Protein AF-A0A975JA68-F1 (afdb_monomer_lite)

Radius of gyration: 22.7 Å; chains: 1; bounding box: 55×35×65 Å

Sequence (203 aa):
MTIQQPFNFTIDTYEKVLSGEIKTFSPYFFEQRYRKKRVVQLIKHLVEERLGLTPEDALDQLDLKLLKKYKLDCLLKYVEKPVELDKNDVSHLIYFAYKGEIPEPTPKDLTVRMYRKVLDERVKNFPKNYFIQGKKGEERVKHCVEYLCFDVLGFSKEDIPKKLTPEILKEYKLKIVLNVLYLSMFDLITSVFPGEYDSKNFK

pLDDT: mean 94.18, std 8.81, range [36.78, 98.69]

Structure (mmCIF, N/CA/C/O backbone):
data_AF-A0A975JA68-F1
#
_entry.id   AF-A0A975JA68-F1
#
loop_
_atom_site.group_PDB
_atom_site.id
_atom_site.type_symbol
_atom_site.label_atom_id
_atom_site.label_alt_id
_atom_site.label_comp_id
_atom_site.label_asym_id
_atom_site.label_entity_id
_atom_site.label_seq_id
_atom_site.pdbx_PDB_ins_code
_atom_site.Cartn_x
_atom_site.Cartn_y
_atom_site.Cartn_z
_atom_site.occupancy
_atom_site.B_iso_or_equiv
_atom_site.auth_seq_id
_atom_site.auth_comp_id
_atom_site.auth_asym_id
_atom_site.auth_atom_id
_atom_site.pdbx_PDB_model_num
ATOM 1 N N . MET A 1 1 ? -20.406 -22.450 37.338 1.00 36.78 1 MET A N 1
ATOM 2 C CA . MET A 1 1 ? -19.403 -21.408 37.640 1.00 36.78 1 MET A CA 1
ATOM 3 C C . MET A 1 1 ? -19.315 -20.493 36.437 1.00 36.78 1 MET A C 1
ATOM 5 O O . MET A 1 1 ? -18.762 -20.890 35.421 1.00 36.78 1 MET A O 1
ATOM 9 N N . THR A 1 2 ? -19.944 -19.325 36.503 1.00 39.53 2 THR A N 1
ATOM 10 C CA . THR A 1 2 ? -19.874 -18.334 35.426 1.00 39.53 2 THR A CA 1
ATOM 11 C C . THR A 1 2 ? -18.520 -17.650 35.539 1.00 39.53 2 THR A C 1
ATOM 13 O O . THR A 1 2 ? -18.277 -16.928 36.503 1.00 39.53 2 THR A O 1
ATOM 16 N N . ILE A 1 3 ? -17.605 -17.939 34.614 1.00 45.34 3 ILE A N 1
ATOM 17 C CA . ILE A 1 3 ? -16.323 -17.237 34.532 1.00 45.34 3 ILE A CA 1
ATOM 18 C C . ILE A 1 3 ? -16.661 -15.801 34.134 1.00 45.34 3 ILE A C 1
ATOM 20 O O . ILE A 1 3 ? -17.021 -15.532 32.990 1.00 45.34 3 ILE A O 1
ATOM 24 N N . GLN A 1 4 ? -16.630 -14.889 35.101 1.00 47.19 4 GLN A N 1
ATOM 25 C CA . GLN A 1 4 ? -16.810 -13.470 34.841 1.00 47.19 4 GLN A CA 1
ATOM 26 C C . GLN A 1 4 ? -15.596 -13.016 34.030 1.00 47.19 4 GLN A C 1
ATOM 28 O O . GLN A 1 4 ? -14.475 -13.011 34.540 1.00 47.19 4 GLN A O 1
ATOM 33 N N . GLN A 1 5 ? -15.799 -12.727 32.741 1.00 56.56 5 GLN A N 1
ATOM 34 C CA . GLN A 1 5 ? -14.713 -12.236 31.903 1.00 56.56 5 GLN A CA 1
ATOM 35 C C . GLN A 1 5 ? -14.122 -10.956 32.522 1.00 56.56 5 GLN A C 1
ATOM 37 O O . GLN A 1 5 ? -14.879 -10.109 33.009 1.00 56.56 5 GLN A O 1
ATOM 42 N N . PRO A 1 6 ? -12.786 -10.804 32.536 1.00 68.38 6 PRO A N 1
ATOM 43 C CA . PRO A 1 6 ? -12.145 -9.632 33.113 1.00 68.38 6 PRO A CA 1
ATOM 44 C C . PRO A 1 6 ? -12.631 -8.365 32.402 1.00 68.38 6 PRO A C 1
ATOM 46 O O . PRO A 1 6 ? -12.643 -8.296 31.174 1.00 68.38 6 PRO A O 1
ATOM 49 N N . PHE A 1 7 ? -13.031 -7.357 33.182 1.00 79.69 7 PHE A N 1
ATOM 50 C CA . PHE A 1 7 ? -13.555 -6.102 32.647 1.00 79.69 7 PHE A CA 1
ATOM 51 C C . PHE A 1 7 ? -12.547 -5.452 31.692 1.00 79.69 7 PHE A C 1
ATOM 53 O O . PHE A 1 7 ? -11.460 -5.024 32.092 1.00 79.69 7 PHE A O 1
ATOM 60 N N . ASN A 1 8 ? -12.922 -5.349 30.419 1.00 90.50 8 ASN A N 1
ATOM 61 C CA . ASN A 1 8 ? -12.119 -4.687 29.405 1.00 90.50 8 ASN A CA 1
ATOM 62 C C . ASN A 1 8 ? -12.682 -3.290 29.138 1.00 90.50 8 ASN A C 1
ATOM 64 O O . ASN A 1 8 ? -13.562 -3.116 28.300 1.00 90.50 8 ASN A O 1
ATOM 68 N N . PHE A 1 9 ? -12.130 -2.287 29.827 1.00 93.81 9 PHE A N 1
ATOM 69 C CA . PHE A 1 9 ? -12.543 -0.883 29.704 1.00 93.81 9 PHE A CA 1
ATOM 70 C C . PHE A 1 9 ? -12.628 -0.389 28.250 1.00 93.81 9 PHE A C 1
ATOM 72 O O . PHE A 1 9 ? -13.516 0.392 27.909 1.00 93.81 9 PHE A O 1
ATOM 79 N N . THR A 1 10 ? -11.703 -0.825 27.387 1.00 96.31 10 THR A N 1
ATOM 80 C CA . THR A 1 10 ? -11.685 -0.431 25.973 1.00 96.31 10 THR A CA 1
ATOM 81 C C . THR A 1 10 ? -12.936 -0.921 25.251 1.00 96.31 10 THR A C 1
ATOM 83 O O . THR A 1 10 ? -13.563 -0.146 24.530 1.00 96.31 10 THR A O 1
ATOM 86 N N . ILE A 1 11 ? -13.288 -2.190 25.465 1.00 97.00 11 ILE A N 1
ATOM 87 C CA . ILE A 1 11 ? -14.437 -2.827 24.821 1.00 97.00 11 ILE A CA 1
ATOM 88 C C . ILE A 1 11 ? -15.737 -2.313 25.430 1.00 97.00 11 ILE A C 1
ATOM 90 O O . ILE A 1 11 ? -16.601 -1.890 24.680 1.00 97.00 11 ILE A O 1
ATOM 94 N N . ASP A 1 12 ? -15.839 -2.201 26.756 1.00 96.56 12 ASP A N 1
ATOM 95 C CA . ASP A 1 12 ? -17.010 -1.597 27.414 1.00 96.56 12 ASP A CA 1
ATOM 96 C C . ASP A 1 12 ? -17.311 -0.189 26.872 1.00 96.56 12 ASP A C 1
ATOM 98 O O . ASP A 1 12 ? -18.435 0.119 26.480 1.00 96.56 12 ASP A O 1
ATOM 102 N N . THR A 1 13 ? -16.281 0.656 26.754 1.00 97.00 13 THR A N 1
ATOM 103 C CA . THR A 1 13 ? -16.451 2.004 26.192 1.00 97.00 13 THR A CA 1
ATOM 104 C C . THR A 1 13 ? -16.902 1.949 24.734 1.00 97.00 13 THR A C 1
ATOM 106 O O . THR A 1 13 ? -17.766 2.723 24.326 1.00 97.00 13 THR A O 1
ATOM 109 N N . TYR A 1 14 ? -16.328 1.049 23.936 1.00 97.50 14 TYR A N 1
ATOM 110 C CA . TYR A 1 14 ? -16.741 0.862 22.549 1.00 97.50 14 TYR A CA 1
ATOM 111 C C . TYR A 1 14 ? -18.201 0.435 22.432 1.00 97.50 14 TYR A C 1
ATOM 113 O O . TYR A 1 14 ? -18.930 0.992 21.615 1.00 97.50 14 TYR A O 1
ATOM 121 N N . GLU A 1 15 ? -18.644 -0.481 23.284 1.00 97.31 15 GLU A N 1
ATOM 122 C CA . GLU A 1 15 ? -20.014 -0.975 23.273 1.00 97.31 15 GLU A CA 1
ATOM 123 C C . GLU A 1 15 ? -21.036 0.114 23.604 1.00 97.31 15 GLU A C 1
ATOM 125 O O . GLU A 1 15 ? -22.090 0.219 22.966 1.00 97.31 15 GLU A O 1
ATOM 130 N N . LYS A 1 16 ? -20.675 1.028 24.507 1.00 97.38 16 LYS A N 1
ATOM 131 C CA . LYS A 1 16 ? -21.453 2.243 24.779 1.00 97.38 16 LYS A CA 1
ATOM 132 C C . LYS A 1 16 ? -21.489 3.193 23.580 1.00 97.38 16 LYS A C 1
ATOM 134 O O . LYS A 1 16 ? -22.533 3.779 23.293 1.00 97.38 16 LYS A O 1
ATOM 139 N N . VAL A 1 17 ? -20.380 3.345 22.842 1.00 97.19 17 VAL A N 1
ATOM 140 C CA . VAL A 1 17 ? -20.365 4.136 21.594 1.00 97.19 17 VAL A CA 1
ATOM 141 C C . VAL A 1 17 ? -21.265 3.492 20.544 1.00 97.19 17 VAL A C 1
ATOM 143 O O . VAL A 1 17 ? -22.047 4.180 19.881 1.00 97.19 17 VAL A O 1
ATOM 146 N N . LEU A 1 18 ? -21.162 2.175 20.370 1.00 96.50 18 LEU A N 1
ATOM 147 C CA . LEU A 1 18 ? -21.883 1.437 19.342 1.00 96.50 18 LEU A CA 1
ATOM 148 C C . LEU A 1 18 ? -23.396 1.482 19.586 1.00 96.50 18 LEU A C 1
ATOM 150 O O . LEU A 1 18 ? -24.128 1.912 18.691 1.00 96.50 18 LEU A O 1
ATOM 154 N N . SER A 1 19 ? -23.833 1.157 20.807 1.00 96.38 19 SER A N 1
ATOM 155 C CA . SER A 1 19 ? -25.238 1.225 21.247 1.00 96.38 19 SER A CA 1
ATOM 156 C C . SER A 1 19 ? -25.820 2.642 21.238 1.00 96.38 19 SER A C 1
ATOM 158 O O . SER A 1 19 ? -27.028 2.810 21.096 1.00 96.38 19 SER A O 1
ATOM 160 N N . GLY A 1 20 ? -24.967 3.667 21.333 1.00 95.38 20 GLY A N 1
ATOM 161 C CA . GLY A 1 20 ? -25.382 5.068 21.369 1.00 95.38 20 GLY A CA 1
ATOM 162 C C . GLY A 1 20 ? -25.618 5.617 22.775 1.00 95.38 20 GLY A C 1
ATOM 163 O O . GLY A 1 20 ? -26.021 6.772 22.885 1.00 95.38 20 GLY A O 1
ATOM 164 N N . GLU A 1 21 ? -25.317 4.846 23.828 1.00 96.44 21 GLU A N 1
ATOM 165 C CA . GLU A 1 21 ? -25.273 5.341 25.213 1.00 96.44 21 GLU A CA 1
ATOM 166 C C . GLU A 1 21 ? -24.315 6.535 25.338 1.00 96.44 21 GLU A C 1
ATOM 168 O O . GLU A 1 21 ? -24.631 7.536 25.981 1.00 96.44 21 GLU A O 1
ATOM 173 N N . ILE A 1 22 ? -23.171 6.469 24.647 1.00 95.56 22 ILE A N 1
ATOM 174 C CA . ILE A 1 22 ? -22.286 7.618 24.452 1.00 95.56 22 ILE A CA 1
ATOM 175 C C . ILE A 1 22 ? -22.152 7.944 22.966 1.00 95.56 22 ILE A C 1
ATOM 177 O O . ILE A 1 22 ? -22.038 7.071 22.108 1.00 95.56 22 ILE A O 1
ATOM 181 N N . LYS A 1 23 ? -22.149 9.239 22.640 1.00 92.12 23 LYS A N 1
ATOM 182 C CA . LYS A 1 23 ? -22.154 9.703 21.244 1.00 92.12 23 LYS A CA 1
ATOM 183 C C . LYS A 1 23 ? -20.868 9.338 20.496 1.00 92.12 23 LYS A C 1
ATOM 185 O O . LYS A 1 23 ? -20.919 8.935 19.337 1.00 92.12 23 LYS A O 1
ATOM 190 N N . THR A 1 24 ? -19.720 9.524 21.143 1.00 93.56 24 THR A N 1
ATOM 191 C CA . THR A 1 24 ? -18.381 9.302 20.581 1.00 93.56 24 THR A CA 1
ATOM 192 C C . THR A 1 24 ? -17.395 8.955 21.691 1.00 93.56 24 THR A C 1
ATOM 194 O O . THR A 1 24 ? -17.637 9.258 22.858 1.00 93.56 24 THR A O 1
ATOM 197 N N . PHE A 1 25 ? -16.237 8.401 21.327 1.00 94.81 25 PHE A N 1
ATOM 198 C CA . PHE A 1 25 ? -15.115 8.259 22.254 1.00 94.81 25 PHE A CA 1
ATOM 199 C C . PHE A 1 25 ? -14.697 9.612 22.850 1.00 94.81 25 PHE A C 1
ATOM 201 O O . PHE A 1 25 ? -14.689 10.633 22.158 1.00 94.81 25 PHE A O 1
ATOM 208 N N . SER A 1 26 ? -14.296 9.601 24.123 1.00 92.31 26 SER A N 1
ATOM 209 C CA . SER A 1 26 ? -13.651 10.755 24.758 1.00 92.31 26 SER A CA 1
ATOM 210 C C . SER A 1 26 ? -12.346 11.116 24.026 1.00 92.31 26 SER A C 1
ATOM 212 O O . SER A 1 26 ? -11.624 10.206 23.610 1.00 92.31 26 SER A O 1
ATOM 214 N N . PRO A 1 27 ? -11.969 12.403 23.916 1.00 82.69 27 PRO A N 1
ATOM 215 C CA . PRO A 1 27 ? -10.674 12.803 23.355 1.00 82.69 27 PRO A CA 1
ATOM 216 C C . PRO A 1 27 ? -9.473 12.115 24.032 1.00 82.69 27 PRO A C 1
ATOM 218 O O . PRO A 1 27 ? -8.509 11.739 23.365 1.00 82.69 27 PRO A O 1
ATOM 221 N N . TYR A 1 28 ? -9.563 11.869 25.343 1.00 92.00 28 TYR A N 1
ATOM 222 C CA . TYR A 1 28 ? -8.528 11.196 26.141 1.00 92.00 28 TYR A CA 1
ATOM 223 C C . TYR A 1 28 ? -8.518 9.670 25.959 1.00 92.00 28 TYR A C 1
ATOM 225 O O . TYR A 1 28 ? -7.572 8.974 26.339 1.00 92.00 28 TYR A O 1
ATOM 233 N N . PHE A 1 29 ? -9.552 9.113 25.322 1.00 94.75 29 PHE A N 1
ATOM 234 C CA . PHE A 1 29 ? -9.621 7.682 25.054 1.00 94.75 29 PHE A CA 1
ATOM 235 C C . PHE A 1 29 ? -8.501 7.216 24.109 1.00 94.75 29 PHE A C 1
ATOM 237 O O . PHE A 1 29 ? -8.069 6.072 24.187 1.00 94.75 29 PHE A O 1
ATOM 244 N N . PHE A 1 30 ? -7.937 8.090 23.276 1.00 94.69 30 PHE A N 1
ATOM 245 C CA . PHE A 1 30 ? -6.810 7.745 22.399 1.00 94.69 30 PHE A CA 1
ATOM 246 C C . PHE A 1 30 ? -5.511 8.482 22.763 1.00 94.69 30 PHE A C 1
ATOM 248 O O . PHE A 1 30 ? -4.682 8.785 21.892 1.00 94.69 30 PHE A O 1
ATOM 255 N N . GLU A 1 31 ? -5.307 8.739 24.061 1.00 94.00 31 GLU A N 1
ATOM 256 C CA . GLU A 1 31 ? -4.019 9.174 24.614 1.00 94.00 31 GLU A CA 1
ATOM 257 C C . GLU A 1 31 ? -2.865 8.294 24.117 1.00 94.00 31 GLU A C 1
ATOM 259 O O . GLU A 1 31 ? -2.982 7.069 24.051 1.00 94.00 31 GLU A O 1
ATOM 264 N N . GLN A 1 32 ? -1.724 8.914 23.802 1.00 92.50 32 GLN A N 1
ATOM 265 C CA . GLN A 1 32 ? -0.594 8.265 23.126 1.00 92.50 32 GLN A CA 1
ATOM 266 C C . GLN A 1 32 ? -0.131 6.970 23.812 1.00 92.50 32 GLN A C 1
ATOM 268 O O . GLN A 1 32 ? 0.092 5.973 23.128 1.00 92.50 32 GLN A O 1
ATOM 273 N N . ARG A 1 33 ? -0.078 6.954 25.152 1.00 94.31 33 ARG A N 1
ATOM 274 C CA . ARG A 1 33 ? 0.317 5.781 25.955 1.00 94.31 33 ARG A CA 1
ATOM 275 C C . ARG A 1 33 ? -0.619 4.571 25.818 1.00 94.31 33 ARG A C 1
ATOM 277 O O . ARG A 1 33 ? -0.177 3.443 25.994 1.00 94.31 33 ARG A O 1
ATOM 284 N N . TYR A 1 34 ? -1.896 4.786 25.490 1.00 94.19 34 TYR A N 1
ATOM 285 C CA . TYR A 1 34 ? -2.897 3.716 25.354 1.00 94.19 34 TYR A CA 1
ATOM 286 C C . TYR A 1 34 ? -3.340 3.478 23.914 1.00 94.19 34 TYR A C 1
ATOM 288 O O . TYR A 1 34 ? -3.912 2.429 23.622 1.00 94.19 34 TYR A O 1
ATOM 296 N N . ARG A 1 35 ? -3.079 4.430 23.014 1.00 94.38 35 ARG A N 1
ATOM 297 C CA . ARG A 1 35 ? -3.587 4.454 21.640 1.00 94.38 35 ARG A CA 1
ATOM 298 C C . ARG A 1 35 ? -3.323 3.152 20.899 1.00 94.38 35 ARG A C 1
ATOM 300 O O . ARG A 1 35 ? -4.273 2.550 20.420 1.00 94.38 35 ARG A O 1
ATOM 307 N N . LYS A 1 36 ? -2.066 2.690 20.863 1.00 95.88 36 LYS A N 1
ATOM 308 C CA . LYS A 1 36 ? -1.701 1.440 20.177 1.00 95.88 36 LYS A CA 1
ATOM 309 C C . LYS A 1 36 ? -2.507 0.259 20.724 1.00 95.88 36 LYS A C 1
ATOM 311 O O . LYS A 1 36 ? -3.189 -0.408 19.960 1.00 95.88 36 LYS A O 1
ATOM 316 N N . LYS A 1 37 ? -2.485 0.051 22.045 1.00 96.69 37 LYS A N 1
ATOM 317 C CA . LYS A 1 37 ? -3.218 -1.041 22.705 1.00 96.69 37 LYS A CA 1
ATOM 318 C C . LYS A 1 37 ? -4.720 -0.984 22.404 1.00 96.69 37 LYS A C 1
ATOM 320 O O . LYS A 1 37 ? -5.305 -2.005 22.067 1.00 96.69 37 LYS A O 1
ATOM 325 N N . ARG A 1 38 ? -5.334 0.198 22.506 1.00 97.06 38 ARG A N 1
ATOM 326 C CA . ARG A 1 38 ? -6.775 0.382 22.283 1.00 97.06 38 ARG A CA 1
ATOM 327 C C . ARG A 1 38 ? -7.165 0.150 20.828 1.00 97.06 38 ARG A C 1
ATOM 329 O O . ARG A 1 38 ? -8.124 -0.565 20.589 1.00 97.06 38 ARG A O 1
ATOM 336 N N . VAL A 1 39 ? -6.408 0.690 19.870 1.00 97.81 39 VAL A N 1
ATOM 337 C CA . VAL A 1 39 ? -6.641 0.445 18.435 1.00 97.81 39 VAL A CA 1
ATOM 338 C C . VAL A 1 39 ? -6.605 -1.057 18.143 1.00 97.81 39 VAL A C 1
ATOM 340 O O . VAL A 1 39 ? -7.545 -1.563 17.543 1.00 97.81 39 VAL A O 1
ATOM 343 N N . VAL A 1 40 ? -5.587 -1.777 18.634 1.00 98.19 40 VAL A N 1
ATOM 344 C CA . VAL A 1 40 ? -5.484 -3.239 18.461 1.00 98.19 40 VAL A CA 1
ATOM 345 C C . VAL A 1 40 ? -6.708 -3.947 19.046 1.00 98.19 40 VAL A C 1
ATOM 347 O O . VAL A 1 40 ? -7.358 -4.711 18.344 1.00 98.19 40 VAL A O 1
ATOM 350 N N . GLN A 1 41 ? -7.067 -3.659 20.302 1.00 98.00 41 GLN A N 1
ATOM 351 C CA . GLN A 1 41 ? -8.214 -4.293 20.962 1.00 98.00 41 GLN A CA 1
ATOM 352 C C . GLN A 1 41 ? -9.534 -4.058 20.216 1.00 98.00 41 GLN A C 1
ATOM 354 O O . GLN A 1 41 ? -10.328 -4.981 20.090 1.00 98.00 41 GLN A O 1
ATOM 359 N N . LEU A 1 42 ? -9.766 -2.841 19.717 1.00 98.44 42 LEU A N 1
ATOM 360 C CA . LEU A 1 42 ? -10.993 -2.503 18.994 1.00 98.44 42 LEU A CA 1
ATOM 361 C C . LEU A 1 42 ? -11.085 -3.201 17.638 1.00 98.44 42 LEU A C 1
ATOM 363 O O . LEU A 1 42 ? -12.160 -3.667 17.277 1.00 98.44 42 LEU A O 1
ATOM 367 N N . ILE A 1 43 ? -9.977 -3.274 16.893 1.00 98.44 43 ILE A N 1
ATOM 368 C CA . ILE A 1 43 ? -9.956 -3.966 15.600 1.00 98.44 43 ILE A CA 1
ATOM 369 C C . ILE A 1 43 ? -10.126 -5.472 15.793 1.00 98.44 43 ILE A C 1
ATOM 371 O O . ILE A 1 43 ? -10.964 -6.051 15.110 1.00 98.44 43 ILE A O 1
ATOM 375 N N . LYS A 1 44 ? -9.415 -6.087 16.750 1.00 98.44 44 LYS A N 1
ATOM 376 C CA . LYS A 1 44 ? -9.579 -7.522 17.031 1.00 98.44 44 LYS A CA 1
ATOM 377 C C . LYS A 1 44 ? -11.008 -7.856 17.457 1.00 98.44 44 LYS A C 1
ATOM 379 O O . LYS A 1 44 ? -11.616 -8.750 16.890 1.00 98.44 44 LYS A O 1
ATOM 384 N N . HIS A 1 45 ? -11.595 -7.060 18.355 1.00 98.19 45 HIS A N 1
ATOM 385 C CA . HIS A 1 45 ? -12.996 -7.230 18.761 1.00 98.19 45 HIS A CA 1
ATOM 386 C C . HIS A 1 45 ? -13.981 -7.051 17.599 1.00 98.19 45 HIS A C 1
ATOM 388 O O . HIS A 1 45 ? -14.949 -7.796 17.489 1.00 98.19 45 HIS A O 1
ATOM 394 N N . LEU A 1 46 ? -13.749 -6.086 16.702 1.00 98.38 46 LEU A N 1
ATOM 395 C CA . LEU A 1 46 ? -14.573 -5.944 15.500 1.00 98.38 46 LEU A CA 1
ATOM 396 C C . LEU A 1 46 ? -14.500 -7.203 14.622 1.00 98.38 46 LEU A C 1
ATOM 398 O O . LEU A 1 46 ? -15.534 -7.700 14.189 1.00 98.38 46 LEU A O 1
ATOM 402 N N . VAL A 1 47 ? -13.292 -7.691 14.347 1.00 98.31 47 VAL A N 1
ATOM 403 C CA . VAL A 1 47 ? -13.052 -8.821 13.442 1.00 98.31 47 VAL A CA 1
ATOM 404 C C . VAL A 1 47 ? -13.586 -10.125 14.037 1.00 98.31 47 VAL A C 1
ATOM 406 O O . VAL A 1 47 ? -14.442 -10.764 13.431 1.00 98.31 47 VAL A O 1
ATOM 409 N N . GLU A 1 48 ? -13.155 -10.472 15.245 1.00 97.88 48 GLU A N 1
ATOM 410 C CA . GLU A 1 48 ? -13.404 -11.780 15.859 1.00 97.88 48 GLU A CA 1
ATOM 411 C C . GLU A 1 48 ? -14.801 -11.858 16.489 1.00 97.88 48 GLU A C 1
ATOM 413 O O . GLU A 1 48 ? -15.553 -12.791 16.226 1.00 97.88 48 GLU A O 1
ATOM 418 N N . GLU A 1 49 ? -15.195 -10.853 17.274 1.00 96.44 49 GLU A N 1
ATOM 419 C CA . GLU A 1 49 ? -16.415 -10.923 18.094 1.00 96.44 49 GLU A CA 1
ATOM 420 C C . GLU A 1 49 ? -17.638 -10.319 17.392 1.00 96.44 49 GLU A C 1
ATOM 422 O O . GLU A 1 49 ? -18.768 -10.778 17.572 1.00 96.44 49 GLU A O 1
ATOM 427 N N . ARG A 1 50 ? -17.453 -9.252 16.600 1.00 96.31 50 ARG A N 1
ATOM 428 C CA . ARG A 1 50 ? -18.576 -8.576 15.922 1.00 96.31 50 ARG A CA 1
ATOM 429 C C . ARG A 1 50 ? -18.869 -9.103 14.529 1.00 96.31 50 ARG A C 1
ATOM 431 O O . ARG A 1 50 ? -20.028 -9.037 14.114 1.00 96.31 50 ARG A O 1
ATOM 438 N N . LEU A 1 51 ? -17.847 -9.559 13.813 1.00 96.44 51 LEU A N 1
ATOM 439 C CA . LEU A 1 51 ? -17.979 -10.070 12.451 1.00 96.44 51 LEU A CA 1
ATOM 440 C C . LEU A 1 51 ? -17.765 -11.586 12.363 1.00 96.44 51 LEU A C 1
ATOM 442 O O . LEU A 1 51 ? -18.240 -12.179 11.400 1.00 96.44 51 LEU A O 1
ATOM 446 N N . GLY A 1 52 ? -17.121 -12.214 13.354 1.00 97.19 52 GLY A N 1
ATOM 447 C CA . GLY A 1 52 ? -16.844 -13.653 13.328 1.00 97.19 52 GLY A CA 1
ATOM 448 C C . GLY A 1 52 ? -15.847 -14.056 12.240 1.00 97.19 52 GLY A C 1
ATOM 449 O O . GLY A 1 52 ? -15.940 -15.163 11.718 1.00 97.19 52 GLY A O 1
ATOM 450 N N . LEU A 1 53 ? -14.950 -13.146 11.854 1.00 97.44 53 LEU A N 1
ATOM 451 C CA . LEU A 1 53 ? -13.984 -13.330 10.772 1.00 97.44 53 LEU A CA 1
ATOM 452 C C . LEU A 1 53 ? -12.600 -13.686 11.316 1.00 97.44 53 LEU A C 1
ATOM 454 O O . LEU A 1 53 ? -12.242 -13.313 12.435 1.00 97.44 53 LEU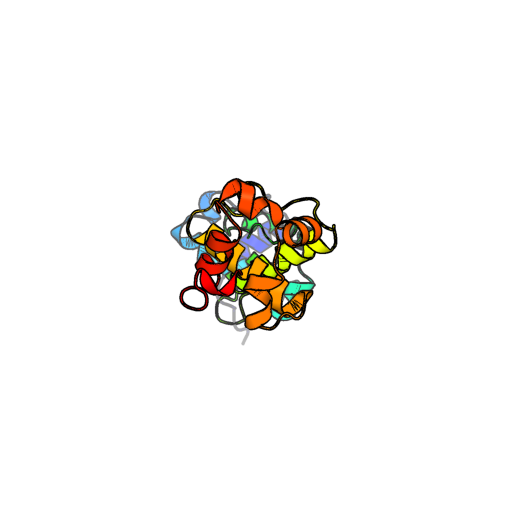 A O 1
ATOM 458 N N . THR A 1 54 ? -11.793 -14.345 10.485 1.00 97.38 54 THR A N 1
ATOM 459 C CA . THR A 1 54 ? -10.344 -14.423 10.704 1.00 97.38 54 THR A CA 1
ATOM 460 C C . THR A 1 54 ? -9.673 -13.111 10.263 1.00 97.38 54 THR A C 1
ATOM 462 O O . THR A 1 54 ? -10.273 -12.325 9.515 1.00 97.38 54 THR A O 1
ATOM 465 N N . PRO A 1 55 ? -8.432 -12.818 10.699 1.00 97.12 55 PRO A N 1
ATOM 466 C CA . PRO A 1 55 ? -7.710 -11.653 10.197 1.00 97.12 55 PRO A CA 1
ATOM 467 C C . PRO A 1 55 ? -7.500 -11.680 8.677 1.00 97.12 55 PRO A C 1
ATOM 469 O O . PRO A 1 55 ? -7.514 -10.617 8.062 1.00 97.12 55 PRO A O 1
ATOM 472 N N . GLU A 1 56 ? -7.350 -12.855 8.062 1.00 96.25 56 GLU A N 1
ATOM 473 C CA . GLU A 1 56 ? -7.246 -13.012 6.608 1.00 96.25 56 GLU A CA 1
ATOM 474 C C . GLU A 1 56 ? -8.557 -12.637 5.913 1.00 96.25 56 GLU A C 1
ATOM 476 O O . GLU A 1 56 ? -8.548 -11.790 5.022 1.00 96.25 56 GLU A O 1
ATOM 481 N N . ASP A 1 57 ? -9.690 -13.172 6.376 1.00 96.69 57 ASP A N 1
ATOM 482 C CA . ASP A 1 57 ? -11.009 -12.828 5.835 1.00 96.69 57 ASP A CA 1
ATOM 483 C C . ASP A 1 57 ? -11.302 -11.325 5.965 1.00 96.69 57 ASP A C 1
ATOM 485 O O . ASP A 1 57 ? -11.914 -10.704 5.088 1.00 96.69 57 ASP A O 1
ATOM 489 N N . ALA A 1 58 ? -10.842 -10.710 7.058 1.00 97.19 58 ALA A N 1
ATOM 490 C CA . ALA A 1 58 ? -11.008 -9.285 7.296 1.00 97.19 58 ALA A CA 1
ATOM 491 C C . ALA A 1 58 ? -10.250 -8.409 6.284 1.00 97.19 58 ALA A C 1
ATOM 493 O O . ALA A 1 58 ? -10.675 -7.276 6.056 1.00 97.19 58 ALA A O 1
ATOM 494 N N . LEU A 1 59 ? -9.168 -8.896 5.662 1.00 96.31 59 LEU A N 1
ATOM 495 C CA . LEU A 1 59 ? -8.454 -8.142 4.623 1.00 96.31 59 LEU A CA 1
ATOM 496 C C . LEU A 1 59 ? -9.327 -7.895 3.387 1.00 96.31 59 LEU A C 1
ATOM 498 O O . LEU A 1 59 ? -9.214 -6.829 2.778 1.00 96.31 59 LEU A O 1
ATOM 502 N N . ASP A 1 60 ? -10.206 -8.844 3.059 1.00 93.31 60 ASP A N 1
ATOM 503 C CA . ASP A 1 60 ? -11.074 -8.781 1.881 1.00 93.31 60 ASP A CA 1
ATOM 504 C C . ASP A 1 60 ? -12.466 -8.220 2.199 1.00 93.31 60 ASP A C 1
ATOM 506 O O . ASP A 1 60 ? -13.066 -7.515 1.383 1.00 93.31 60 ASP A O 1
ATOM 510 N N . GLN A 1 61 ? -12.994 -8.517 3.391 1.00 95.25 61 GLN A N 1
ATOM 511 C CA . GLN A 1 61 ? -14.375 -8.187 3.753 1.00 95.25 61 GLN A CA 1
ATOM 512 C C . GLN A 1 61 ? -14.522 -6.847 4.485 1.00 95.25 61 GLN A C 1
ATOM 514 O O . GLN A 1 61 ? -15.595 -6.234 4.438 1.00 95.25 61 GLN A O 1
ATOM 519 N N . LEU A 1 62 ? -13.476 -6.368 5.172 1.00 96.50 62 LEU A N 1
ATOM 520 C CA . LEU A 1 62 ? -13.547 -5.100 5.892 1.00 96.50 62 LEU A CA 1
ATOM 521 C C . LEU A 1 62 ? -13.250 -3.924 4.955 1.00 96.50 62 LEU A C 1
ATOM 523 O O . LEU A 1 62 ? -12.133 -3.736 4.478 1.00 96.50 62 LEU A O 1
ATOM 527 N N . ASP A 1 63 ? -14.242 -3.055 4.776 1.00 97.25 63 ASP A N 1
ATOM 528 C CA . ASP A 1 63 ? -14.104 -1.804 4.039 1.00 97.25 63 ASP A CA 1
ATOM 529 C C . ASP A 1 63 ? -14.450 -0.578 4.904 1.00 97.25 63 ASP A C 1
ATOM 531 O O . ASP A 1 63 ? -14.899 -0.662 6.054 1.00 97.25 63 ASP A O 1
ATOM 535 N N . LEU A 1 64 ? -14.257 0.614 4.336 1.00 97.75 64 LEU A N 1
ATOM 536 C CA . LEU A 1 64 ? -14.596 1.871 5.004 1.00 97.75 64 LEU A CA 1
ATOM 537 C C . LEU A 1 64 ? -16.087 1.984 5.382 1.00 97.75 64 LEU A C 1
ATOM 539 O O . LEU A 1 64 ? -16.414 2.677 6.348 1.00 97.75 64 LEU A O 1
ATOM 543 N N . LYS A 1 65 ? -17.004 1.360 4.630 1.00 97.56 65 LYS A N 1
ATOM 544 C CA . LYS A 1 65 ? -18.443 1.427 4.928 1.00 97.56 65 LYS A CA 1
ATOM 545 C C . LYS A 1 65 ? -18.758 0.614 6.177 1.00 97.56 65 LYS A C 1
ATOM 547 O O . LYS A 1 65 ? -19.450 1.118 7.064 1.00 97.56 65 LYS A O 1
ATOM 552 N N . LEU A 1 66 ? -18.217 -0.598 6.266 1.00 97.25 66 LEU A N 1
ATOM 553 C CA . LEU A 1 66 ? -18.371 -1.469 7.420 1.00 97.25 66 LEU A CA 1
ATOM 554 C C . LEU A 1 66 ? -17.719 -0.833 8.652 1.00 97.25 66 LEU A C 1
ATOM 556 O O . LEU A 1 66 ? -18.366 -0.696 9.688 1.00 97.25 66 LEU A O 1
ATOM 560 N N . LEU A 1 67 ? -16.506 -0.296 8.515 1.00 97.44 67 LEU A N 1
ATOM 561 C CA . LEU A 1 67 ? -15.820 0.392 9.610 1.00 97.44 67 LEU A CA 1
ATOM 562 C C . LEU A 1 67 ? -16.643 1.567 10.183 1.00 97.44 67 LEU A C 1
ATOM 564 O O . LEU A 1 67 ? -16.728 1.737 11.401 1.00 97.44 67 LEU A O 1
ATOM 568 N N . LYS A 1 68 ? -17.313 2.343 9.317 1.00 97.62 68 LYS A N 1
ATOM 569 C CA . LYS A 1 68 ? -18.246 3.412 9.721 1.00 97.62 68 LYS A CA 1
ATOM 570 C C . LYS A 1 68 ? -19.520 2.884 10.373 1.00 97.62 68 LYS A C 1
ATOM 572 O O . LYS A 1 68 ? -19.958 3.453 11.370 1.00 97.62 68 LYS A O 1
ATOM 577 N N . LYS A 1 69 ? -20.106 1.802 9.844 1.00 97.19 69 LYS A N 1
ATOM 578 C CA . LYS A 1 69 ? -21.284 1.137 10.436 1.00 97.19 69 LYS A CA 1
ATOM 579 C C . LYS A 1 69 ? -21.018 0.757 11.895 1.00 97.19 69 LYS A C 1
ATOM 581 O O . LYS A 1 69 ? -21.880 0.957 12.743 1.00 97.19 69 LYS A O 1
ATOM 586 N N . TYR A 1 70 ? -19.806 0.288 12.181 1.00 97.62 70 TYR A N 1
ATOM 587 C CA . TYR A 1 70 ? -19.362 -0.072 13.526 1.00 97.62 70 TYR A CA 1
ATOM 588 C C . TYR A 1 70 ? -18.727 1.090 14.309 1.00 97.62 70 TYR A C 1
ATOM 590 O O . TYR A 1 70 ? -18.185 0.853 15.381 1.00 97.62 70 TYR A O 1
ATOM 598 N N . LYS A 1 71 ? -18.813 2.339 13.819 1.00 97.19 71 LYS A N 1
ATOM 599 C CA . LYS A 1 71 ? -18.306 3.571 14.465 1.00 97.19 71 LYS A CA 1
ATOM 600 C C . LYS A 1 71 ? -16.805 3.552 14.810 1.00 97.19 71 LYS A C 1
ATOM 602 O O . LYS A 1 71 ? -16.374 4.191 15.772 1.00 97.19 71 LYS A O 1
ATOM 607 N N . LEU A 1 72 ? -16.001 2.835 14.024 1.00 97.62 72 LEU A N 1
ATOM 608 C CA . LEU A 1 72 ? -14.552 2.690 14.215 1.00 97.62 72 LEU A CA 1
ATOM 609 C C . LEU A 1 72 ? -13.722 3.406 13.138 1.00 97.62 72 LEU A C 1
ATOM 611 O O . LEU A 1 72 ? -12.498 3.295 13.106 1.00 97.62 72 LEU A O 1
ATOM 615 N N . ASP A 1 73 ? -14.344 4.212 12.276 1.00 96.81 73 ASP A N 1
ATOM 616 C CA . ASP A 1 73 ? -13.636 4.999 11.258 1.00 96.81 73 ASP A CA 1
ATOM 617 C C . ASP A 1 73 ? -12.735 6.089 11.860 1.00 96.81 73 ASP A C 1
ATOM 619 O O . ASP A 1 73 ? -11.779 6.540 11.226 1.00 96.81 73 ASP A O 1
ATOM 623 N N . CYS A 1 74 ? -12.964 6.458 13.123 1.00 95.19 74 CYS A N 1
ATOM 624 C CA . CYS A 1 74 ? -12.076 7.338 13.876 1.00 95.19 74 CYS A CA 1
ATOM 625 C C . CYS A 1 74 ? -10.647 6.783 14.024 1.00 95.19 74 CYS A C 1
ATOM 627 O O . CYS A 1 74 ? -9.714 7.574 14.186 1.00 95.19 74 CYS A O 1
ATOM 629 N N . LEU A 1 75 ? -10.460 5.459 13.925 1.00 96.81 75 LEU A N 1
ATOM 630 C CA . LEU A 1 75 ? -9.161 4.801 14.077 1.00 96.81 75 LEU A CA 1
ATOM 631 C C . LEU A 1 75 ? -8.185 5.129 12.940 1.00 96.81 75 LEU A C 1
ATOM 633 O O . LEU A 1 75 ? -6.974 5.133 13.158 1.00 96.81 75 LEU A O 1
ATOM 637 N N . LEU A 1 76 ? -8.700 5.515 11.767 1.00 96.31 76 LEU A N 1
ATOM 638 C CA . LEU A 1 76 ? -7.902 5.935 10.606 1.00 96.31 76 LEU A CA 1
ATOM 639 C C . LEU A 1 76 ? -7.017 7.159 10.892 1.00 96.31 76 LEU A C 1
ATOM 641 O O . LEU A 1 76 ? -6.067 7.425 10.168 1.00 96.31 76 LEU A O 1
ATOM 645 N N . LYS A 1 77 ? -7.315 7.919 11.952 1.00 95.06 77 LYS A N 1
ATOM 646 C CA . LYS A 1 77 ? -6.509 9.072 12.389 1.00 95.06 77 LYS A CA 1
ATOM 647 C C . LYS A 1 77 ? -5.225 8.662 13.113 1.00 95.06 77 LYS A C 1
ATOM 649 O O . LYS A 1 77 ? -4.350 9.496 13.322 1.00 95.06 77 LYS A O 1
ATOM 654 N N . TYR A 1 78 ? -5.153 7.415 13.575 1.00 95.31 78 TYR A N 1
ATOM 655 C CA . TYR A 1 78 ? -4.107 6.928 14.473 1.00 95.31 78 TYR A CA 1
ATOM 656 C C . TYR A 1 78 ? -3.167 5.920 13.822 1.00 95.31 78 TYR A C 1
ATOM 658 O O . TYR A 1 78 ? -2.108 5.645 14.385 1.00 95.31 78 TYR A O 1
ATOM 666 N N . VAL A 1 79 ? -3.552 5.381 12.667 1.00 96.06 79 VAL A N 1
ATOM 667 C CA . VAL A 1 79 ? -2.756 4.442 11.882 1.00 96.06 79 VAL A CA 1
ATOM 668 C C . VAL A 1 79 ? -2.547 5.064 10.511 1.00 96.06 79 VAL A C 1
ATOM 670 O O . VAL A 1 79 ? -3.506 5.419 9.832 1.00 96.06 79 VAL A O 1
ATOM 673 N N . GLU A 1 80 ? -1.286 5.242 10.128 1.00 94.12 80 GLU A N 1
ATOM 674 C CA . GLU A 1 80 ? -0.945 5.821 8.834 1.00 94.12 80 GLU A CA 1
ATOM 675 C C . GLU A 1 80 ? -1.388 4.883 7.708 1.00 94.12 80 GLU A C 1
ATOM 677 O O . GLU A 1 80 ? -1.085 3.689 7.712 1.00 94.12 80 GLU A O 1
ATOM 682 N N . LYS A 1 81 ? -2.117 5.436 6.739 1.00 95.06 81 LYS A N 1
ATOM 683 C CA . LYS A 1 81 ? -2.571 4.700 5.566 1.00 95.06 81 LYS A CA 1
ATOM 684 C C . LYS A 1 81 ? -1.524 4.796 4.453 1.00 95.06 81 LYS A C 1
ATOM 686 O O . LYS A 1 81 ? -1.227 5.916 4.029 1.00 95.06 81 LYS A O 1
ATOM 691 N N . PRO A 1 82 ? -1.018 3.665 3.927 1.00 94.62 82 PRO A N 1
ATOM 692 C CA . PRO A 1 82 ? -0.157 3.684 2.753 1.00 94.62 82 PRO A CA 1
ATOM 693 C C . PRO A 1 82 ? -0.862 4.339 1.562 1.00 94.62 82 PRO A C 1
ATOM 695 O O . PRO A 1 82 ? -2.046 4.095 1.312 1.00 94.62 82 PRO A O 1
ATOM 698 N N . VAL A 1 83 ? -0.127 5.160 0.813 1.00 93.38 83 VAL A N 1
ATOM 699 C CA . VAL A 1 83 ? -0.663 5.919 -0.332 1.00 93.38 83 VAL A CA 1
ATOM 700 C C . VAL A 1 83 ? -1.088 5.012 -1.491 1.00 93.38 83 VAL A C 1
ATOM 702 O O . VAL A 1 83 ? -1.824 5.437 -2.378 1.00 93.38 83 VAL A O 1
ATOM 705 N N . GLU A 1 84 ? -0.616 3.765 -1.485 1.00 95.38 84 GLU A N 1
ATOM 706 C CA . GLU A 1 84 ? -0.911 2.731 -2.469 1.00 95.38 84 GLU A CA 1
ATOM 707 C C . GLU A 1 84 ? -2.300 2.091 -2.279 1.00 95.38 84 GLU A C 1
ATOM 709 O O . GLU A 1 84 ? -2.854 1.500 -3.216 1.00 95.38 84 GLU A O 1
ATOM 714 N N . LEU A 1 85 ? -2.890 2.234 -1.085 1.00 94.06 85 LEU A N 1
ATOM 715 C CA . LEU A 1 85 ? -4.214 1.706 -0.763 1.00 94.06 85 LEU A CA 1
ATOM 716 C C . LEU A 1 85 ? -5.331 2.632 -1.254 1.00 94.06 85 LEU A C 1
ATOM 718 O O . LEU A 1 85 ? -5.273 3.855 -1.119 1.00 94.06 85 LEU A O 1
ATOM 722 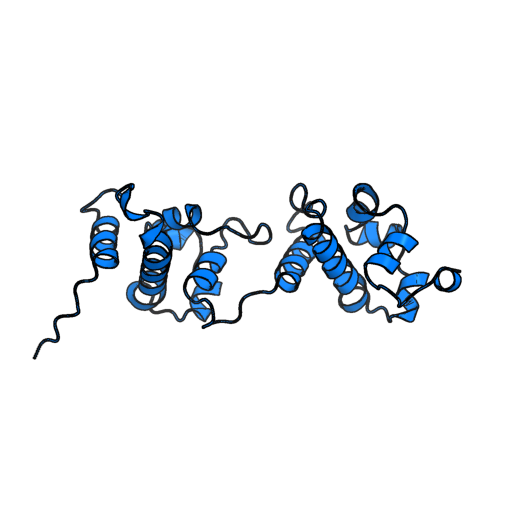N N . ASP A 1 86 ? -6.404 2.035 -1.772 1.00 91.88 86 ASP A N 1
ATOM 723 C CA . ASP A 1 86 ? -7.572 2.782 -2.249 1.00 91.88 86 ASP A CA 1
ATOM 724 C C . ASP A 1 86 ? -8.310 3.458 -1.101 1.00 91.88 86 ASP A C 1
ATOM 726 O O . ASP A 1 86 ? -8.275 2.987 0.030 1.00 91.88 86 ASP A O 1
ATOM 730 N N . LYS A 1 87 ? -9.060 4.533 -1.369 1.00 91.38 87 LYS A N 1
ATOM 731 C CA . LYS A 1 87 ? -9.777 5.302 -0.332 1.00 91.38 87 LYS A CA 1
ATOM 732 C C . LYS A 1 87 ? -10.617 4.431 0.616 1.00 91.38 87 LYS A C 1
ATOM 734 O O . LYS A 1 87 ? -10.599 4.692 1.817 1.00 91.38 87 LYS A O 1
ATOM 739 N N . ASN A 1 88 ? -11.295 3.409 0.092 1.00 95.06 88 ASN A N 1
ATOM 740 C CA . ASN A 1 88 ? -12.158 2.514 0.871 1.00 95.06 88 ASN A CA 1
ATOM 741 C C . ASN A 1 88 ? -11.423 1.324 1.507 1.00 95.06 88 ASN A C 1
ATOM 743 O O . ASN A 1 88 ? -11.997 0.682 2.379 1.00 95.06 88 ASN A O 1
ATOM 747 N N . ASP A 1 89 ? -10.184 1.054 1.096 1.00 95.44 89 ASP A N 1
ATOM 748 C CA . ASP A 1 89 ? -9.358 -0.029 1.629 1.00 95.44 89 ASP A CA 1
ATOM 749 C C . ASP A 1 89 ? -8.871 0.335 3.041 1.00 95.44 89 ASP A C 1
ATOM 751 O O . ASP A 1 89 ? -8.235 1.375 3.253 1.00 95.44 89 ASP A O 1
ATOM 755 N N . VAL A 1 90 ? -9.197 -0.500 4.024 1.00 97.50 90 VAL A N 1
ATOM 756 C CA . VAL A 1 90 ? -8.805 -0.307 5.428 1.00 97.50 90 VAL A CA 1
ATOM 757 C C . VAL A 1 90 ? -7.899 -1.427 5.946 1.00 97.50 90 VAL A C 1
ATOM 759 O O . VAL A 1 90 ? -7.650 -1.492 7.147 1.00 97.50 90 VAL A O 1
ATOM 762 N N . SER A 1 91 ? -7.323 -2.237 5.050 1.00 97.00 91 SER A N 1
ATOM 763 C CA . SER A 1 91 ? -6.455 -3.381 5.383 1.00 97.00 91 SER A CA 1
ATOM 764 C C . SER A 1 91 ? -5.249 -3.007 6.256 1.00 97.00 91 SER A C 1
ATOM 766 O O . SER A 1 91 ? -4.857 -3.773 7.129 1.00 97.00 91 SER A O 1
ATOM 768 N N . HIS A 1 92 ? -4.712 -1.787 6.125 1.00 97.31 92 HIS A N 1
ATOM 769 C CA . HIS A 1 92 ? -3.668 -1.258 7.021 1.00 97.31 92 HIS A CA 1
ATOM 770 C C . HIS A 1 92 ? -4.037 -1.292 8.517 1.00 97.31 92 HIS A C 1
ATOM 772 O O . HIS A 1 92 ? -3.142 -1.417 9.351 1.00 97.31 92 HIS A O 1
ATOM 778 N N . LEU A 1 93 ? -5.325 -1.217 8.879 1.00 98.12 93 LEU A N 1
ATOM 779 C CA . LEU A 1 93 ? -5.766 -1.389 10.268 1.00 98.12 93 LEU A CA 1
ATOM 780 C C . LEU A 1 93 ? -5.654 -2.847 10.725 1.00 98.12 93 LEU A C 1
ATOM 782 O O . LEU A 1 93 ? -5.294 -3.089 11.875 1.00 98.12 93 LEU A O 1
ATOM 786 N N . ILE A 1 94 ? -5.925 -3.798 9.828 1.00 98.25 94 ILE A N 1
ATOM 787 C CA . ILE A 1 94 ? -5.788 -5.233 10.094 1.00 98.25 94 ILE A CA 1
ATOM 788 C C . ILE A 1 94 ? -4.313 -5.580 10.282 1.00 98.25 94 ILE A C 1
ATOM 790 O O . ILE A 1 94 ? -3.949 -6.091 11.338 1.00 98.25 94 ILE A O 1
ATOM 794 N N . TYR A 1 95 ? -3.439 -5.187 9.348 1.00 97.81 95 TYR A N 1
ATOM 795 C CA . TYR A 1 95 ? -1.989 -5.382 9.493 1.00 97.81 95 TYR A CA 1
ATOM 796 C C . TYR A 1 95 ? -1.443 -4.754 10.782 1.00 97.81 95 TYR A C 1
ATOM 798 O O . TYR A 1 95 ? -0.601 -5.337 11.459 1.00 97.81 95 TYR A O 1
ATOM 806 N N . PHE A 1 96 ? -1.957 -3.584 11.175 1.00 97.56 96 PHE A N 1
ATOM 807 C CA . PHE A 1 96 ? -1.573 -2.950 12.435 1.00 97.56 96 PHE A CA 1
ATOM 808 C C . PHE A 1 96 ? -2.017 -3.750 13.672 1.00 97.56 96 PHE A C 1
ATOM 810 O O . PHE A 1 96 ? -1.272 -3.820 14.654 1.00 97.56 96 PHE A O 1
ATOM 817 N N . ALA A 1 97 ? -3.225 -4.320 13.650 1.00 98.00 97 ALA A N 1
ATOM 818 C CA . ALA A 1 97 ? -3.799 -5.063 14.770 1.00 98.00 97 ALA A CA 1
ATOM 819 C C . ALA A 1 97 ? -3.225 -6.479 14.925 1.00 98.00 97 ALA A C 1
ATOM 821 O O . ALA A 1 97 ? -3.053 -6.939 16.054 1.00 98.00 97 ALA A O 1
ATOM 822 N N . TYR A 1 98 ? -2.890 -7.121 13.807 1.00 97.69 98 TYR A N 1
ATOM 823 C CA . TYR A 1 98 ? -2.396 -8.500 13.707 1.00 97.69 98 TYR A CA 1
ATOM 824 C C . TYR A 1 98 ? -0.922 -8.550 13.294 1.00 97.69 98 TYR A C 1
ATOM 826 O O . TYR A 1 98 ? -0.464 -9.461 12.603 1.00 97.69 98 TYR A O 1
ATOM 834 N N . LYS A 1 99 ? -0.157 -7.533 13.694 1.00 96.12 99 LYS A N 1
ATOM 835 C CA . LYS A 1 99 ? 1.253 -7.410 13.338 1.00 96.12 99 LYS A CA 1
ATOM 836 C C . LYS A 1 99 ? 2.051 -8.636 13.796 1.00 96.12 99 LYS A C 1
ATOM 838 O O . LYS A 1 99 ? 2.155 -8.884 14.995 1.00 96.12 99 LYS A O 1
ATOM 843 N N . GLY A 1 100 ? 2.672 -9.333 12.844 1.00 94.62 100 GLY A N 1
ATOM 844 C CA . GLY A 1 100 ? 3.436 -10.562 13.085 1.00 94.62 100 GLY A CA 1
ATOM 845 C C . GLY A 1 100 ? 2.593 -11.840 13.176 1.00 94.62 100 GLY A C 1
ATOM 846 O O . GLY A 1 100 ? 3.168 -12.915 13.305 1.00 94.62 100 GLY A O 1
ATOM 847 N N . GLU A 1 101 ? 1.265 -11.734 13.094 1.00 95.38 101 GLU A N 1
ATOM 848 C CA . GLU A 1 101 ? 0.340 -12.875 13.027 1.00 95.38 101 GLU A CA 1
ATOM 849 C C . GLU A 1 101 ? -0.039 -13.194 11.571 1.00 95.38 101 GLU A C 1
ATOM 851 O O . GLU A 1 101 ? -0.207 -14.359 11.230 1.00 95.38 101 GLU A O 1
ATOM 856 N N . ILE A 1 102 ? -0.093 -12.176 10.703 1.00 94.81 102 ILE A N 1
ATOM 857 C CA . ILE A 1 102 ? -0.362 -12.315 9.263 1.00 94.81 102 ILE A CA 1
ATOM 858 C C . ILE A 1 102 ? 0.783 -11.741 8.408 1.00 94.81 102 ILE A C 1
ATOM 860 O O . ILE A 1 102 ? 1.478 -10.823 8.861 1.00 94.81 102 ILE A O 1
ATOM 864 N N . PRO A 1 103 ? 0.985 -12.228 7.166 1.00 93.12 103 PRO A N 1
ATOM 865 C CA . PRO A 1 103 ? 1.974 -11.665 6.250 1.00 93.12 103 PRO A CA 1
ATOM 866 C C . PRO A 1 103 ? 1.650 -10.208 5.893 1.00 93.12 103 PRO A C 1
ATOM 868 O O . PRO A 1 103 ? 0.628 -9.916 5.275 1.00 93.12 103 PRO A O 1
ATOM 871 N N . GLU A 1 104 ? 2.530 -9.280 6.271 1.00 92.81 104 GLU A N 1
ATOM 872 C CA . GLU A 1 104 ? 2.402 -7.870 5.893 1.00 92.81 104 GLU A CA 1
ATOM 873 C C . GLU A 1 104 ? 2.914 -7.647 4.457 1.00 92.81 104 GLU A C 1
ATOM 875 O O . GLU A 1 104 ? 3.968 -8.182 4.096 1.00 92.81 104 GLU A O 1
ATOM 880 N N . PRO A 1 105 ? 2.232 -6.823 3.639 1.00 94.19 105 PRO A N 1
ATOM 881 C CA . PRO A 1 105 ? 2.713 -6.482 2.311 1.00 94.19 105 PRO A CA 1
ATOM 882 C C . PRO A 1 105 ? 4.027 -5.712 2.422 1.00 94.19 105 PRO A C 1
ATOM 884 O O . PRO A 1 105 ? 4.147 -4.732 3.166 1.00 94.19 105 PRO A O 1
ATOM 887 N N . THR A 1 106 ? 5.018 -6.134 1.645 1.00 95.81 106 THR A N 1
ATOM 888 C CA . THR A 1 106 ? 6.312 -5.457 1.601 1.00 95.81 106 THR A CA 1
ATOM 889 C C . THR A 1 106 ? 6.194 -4.106 0.879 1.00 95.81 106 THR A C 1
ATOM 891 O O . THR A 1 106 ? 5.251 -3.871 0.112 1.00 95.81 106 THR A O 1
ATOM 894 N N . PRO A 1 107 ? 7.177 -3.199 1.040 1.00 95.06 107 PRO A N 1
ATOM 895 C CA . PRO A 1 107 ? 7.246 -1.983 0.229 1.00 95.06 107 PRO A CA 1
ATOM 896 C C . PRO A 1 107 ? 7.224 -2.262 -1.283 1.00 95.06 107 PRO A C 1
ATOM 898 O O . PRO A 1 107 ? 6.624 -1.492 -2.040 1.00 95.06 107 PRO A O 1
ATOM 901 N N . LYS A 1 108 ? 7.818 -3.383 -1.719 1.00 97.44 108 LYS A N 1
ATOM 902 C CA . LYS A 1 108 ? 7.762 -3.846 -3.110 1.00 97.44 108 LYS A CA 1
ATOM 903 C C . LYS A 1 108 ? 6.331 -4.171 -3.526 1.00 97.44 108 LYS A C 1
ATOM 905 O O . LYS A 1 108 ? 5.884 -3.656 -4.548 1.00 97.44 108 LYS A O 1
ATOM 910 N N . ASP A 1 109 ? 5.601 -4.942 -2.721 1.00 97.00 109 ASP A N 1
ATOM 911 C CA . ASP A 1 109 ? 4.221 -5.346 -3.031 1.00 97.00 109 ASP A CA 1
ATOM 912 C C . ASP A 1 109 ? 3.296 -4.136 -3.172 1.00 97.00 109 ASP A C 1
ATOM 914 O O . ASP A 1 109 ? 2.535 -4.034 -4.137 1.00 97.00 109 ASP A O 1
ATOM 918 N N . LEU A 1 110 ? 3.401 -3.171 -2.251 1.00 97.25 110 LEU A N 1
ATOM 919 C CA 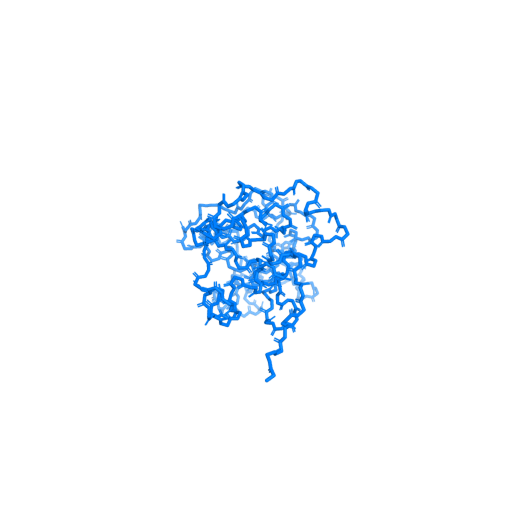. LEU A 1 110 ? 2.631 -1.928 -2.318 1.00 97.25 110 LEU A CA 1
ATOM 920 C C . LEU A 1 110 ? 2.981 -1.120 -3.574 1.00 97.25 110 LEU A C 1
ATOM 922 O O . LEU A 1 110 ? 2.080 -0.669 -4.285 1.00 97.25 110 LEU A O 1
ATOM 926 N N . THR A 1 111 ? 4.274 -0.982 -3.879 1.00 98.19 111 THR A N 1
ATOM 927 C CA . THR A 1 111 ? 4.737 -0.247 -5.063 1.00 98.19 111 THR A CA 1
ATOM 928 C C . THR A 1 111 ? 4.226 -0.878 -6.353 1.00 98.19 111 THR A C 1
ATOM 930 O O . THR A 1 111 ? 3.645 -0.187 -7.191 1.00 98.19 111 THR A O 1
ATOM 933 N N . VAL A 1 112 ? 4.378 -2.198 -6.496 1.00 98.25 112 VAL A N 1
ATOM 934 C CA . VAL A 1 112 ? 3.888 -2.944 -7.662 1.00 98.25 112 VAL A CA 1
ATOM 935 C C . VAL A 1 112 ? 2.367 -2.849 -7.758 1.00 98.25 112 VAL A C 1
ATOM 937 O O . VAL A 1 112 ? 1.839 -2.633 -8.848 1.00 98.25 112 VAL A O 1
ATOM 940 N N . ARG A 1 113 ? 1.642 -2.913 -6.632 1.00 96.81 113 ARG A N 1
ATOM 941 C CA . ARG A 1 113 ? 0.185 -2.712 -6.606 1.00 96.81 113 ARG A CA 1
ATOM 942 C C . ARG A 1 113 ? -0.210 -1.333 -7.137 1.00 96.81 113 ARG A C 1
ATOM 944 O O . ARG A 1 113 ? -1.137 -1.247 -7.939 1.00 96.81 113 ARG A O 1
ATOM 951 N N . MET A 1 114 ? 0.472 -0.263 -6.723 1.00 97.94 114 MET A N 1
ATOM 952 C CA . MET A 1 114 ? 0.224 1.081 -7.261 1.00 97.94 114 MET A CA 1
ATOM 953 C C . MET A 1 114 ? 0.574 1.162 -8.749 1.00 97.94 114 MET A C 1
ATOM 955 O O . MET A 1 114 ? -0.211 1.694 -9.531 1.00 97.94 114 MET A O 1
ATOM 959 N N . TYR A 1 115 ? 1.704 0.590 -9.164 1.00 98.50 115 TYR A N 1
ATOM 960 C CA . TYR A 1 115 ? 2.106 0.617 -10.565 1.00 98.50 115 TYR A CA 1
ATOM 961 C C . TYR A 1 115 ? 1.116 -0.128 -11.473 1.00 98.50 115 TYR A C 1
ATOM 963 O O . TYR A 1 115 ? 0.700 0.418 -12.492 1.00 98.50 115 TYR A O 1
ATOM 971 N N . ARG A 1 116 ? 0.627 -1.304 -11.057 1.00 97.94 116 ARG A N 1
ATOM 972 C CA . ARG A 1 116 ? -0.450 -2.027 -11.757 1.00 97.94 116 ARG A CA 1
ATOM 973 C C . ARG A 1 116 ? -1.702 -1.172 -11.928 1.00 97.94 116 ARG A C 1
ATOM 975 O O . ARG A 1 116 ? -2.260 -1.136 -13.013 1.00 97.94 116 ARG A O 1
ATOM 982 N N . LYS A 1 117 ? -2.113 -0.414 -10.903 1.00 97.25 117 LYS A N 1
ATOM 983 C CA . LYS A 1 117 ? -3.263 0.503 -11.027 1.00 97.25 117 LYS A CA 1
ATOM 984 C C . LYS A 1 117 ? -3.045 1.586 -12.085 1.00 97.25 117 LYS A C 1
ATOM 986 O O . LYS A 1 117 ? -4.017 2.008 -12.705 1.00 97.25 117 LYS A O 1
ATOM 991 N N . VAL A 1 118 ? -1.809 2.059 -12.254 1.00 97.62 118 VAL A N 1
ATOM 992 C CA . VAL A 1 118 ? -1.453 3.046 -13.286 1.00 97.62 118 VAL A CA 1
ATOM 993 C C . VAL A 1 118 ? -1.469 2.405 -14.677 1.00 97.62 118 VAL A C 1
ATOM 995 O O . VAL A 1 118 ? -1.987 3.013 -15.610 1.00 97.62 118 VAL A O 1
ATOM 998 N N . LEU A 1 119 ? -0.932 1.187 -14.816 1.00 97.38 119 LEU A N 1
ATOM 999 C CA . LEU A 1 119 ? -0.937 0.436 -16.079 1.00 97.38 119 LEU A CA 1
ATOM 1000 C C . LEU A 1 119 ? -2.358 0.071 -16.528 1.00 97.38 119 LEU A C 1
ATOM 1002 O O . LEU A 1 119 ? -2.699 0.281 -17.685 1.00 97.38 119 LEU A O 1
ATOM 1006 N N . ASP A 1 120 ? -3.199 -0.377 -15.595 1.00 96.69 120 ASP A N 1
ATOM 1007 C CA . ASP A 1 120 ? -4.609 -0.719 -15.826 1.00 96.69 120 ASP A CA 1
ATOM 1008 C C . ASP A 1 120 ? -5.515 0.520 -15.993 1.00 96.69 120 ASP A C 1
ATOM 1010 O O . ASP A 1 120 ? -6.739 0.396 -16.026 1.00 96.69 120 ASP A O 1
ATOM 1014 N N . GLU A 1 121 ? -4.945 1.729 -15.980 1.00 94.75 121 GLU A N 1
ATOM 1015 C CA . GLU A 1 121 ? -5.653 3.017 -16.036 1.00 94.75 121 GLU A CA 1
ATOM 1016 C C . GLU A 1 121 ? -6.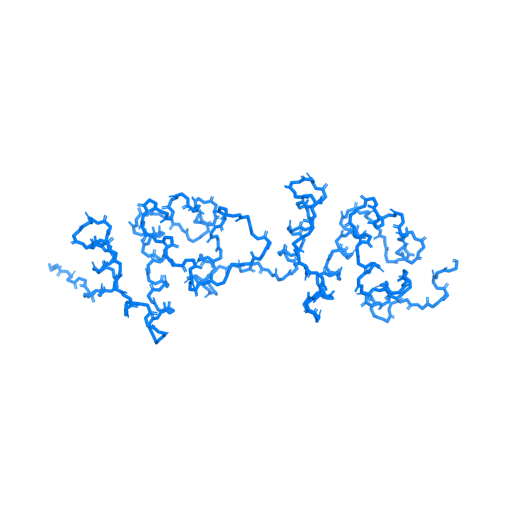722 3.223 -14.939 1.00 94.75 121 GLU A C 1
ATOM 1018 O O . GLU A 1 121 ? -7.529 4.154 -14.997 1.00 94.75 121 GLU A O 1
ATOM 1023 N N . ARG A 1 122 ? -6.684 2.420 -13.864 1.00 94.31 122 ARG A N 1
ATOM 1024 C CA . ARG A 1 122 ? -7.528 2.599 -12.665 1.00 94.31 122 ARG A CA 1
ATOM 1025 C C . ARG A 1 122 ? -7.193 3.893 -11.930 1.00 94.31 122 ARG A C 1
ATOM 1027 O O . ARG A 1 122 ? -8.052 4.472 -11.266 1.00 94.31 122 ARG A O 1
ATOM 1034 N N . VAL A 1 123 ? -5.943 4.344 -12.040 1.00 93.56 123 VAL A N 1
ATOM 1035 C CA . VAL A 1 123 ? -5.511 5.684 -11.638 1.00 93.56 123 VAL A CA 1
ATOM 1036 C C . VAL A 1 123 ? -4.731 6.330 -12.777 1.00 93.56 123 VAL A C 1
ATOM 1038 O O . VAL A 1 123 ? -3.869 5.712 -13.391 1.00 93.56 123 VAL A O 1
ATOM 1041 N N . LYS A 1 124 ? -5.014 7.607 -13.053 1.00 91.69 124 LYS A N 1
ATOM 1042 C CA . LYS A 1 124 ? -4.400 8.320 -14.184 1.00 91.69 124 LYS A CA 1
ATOM 1043 C C . LYS A 1 124 ? -2.895 8.545 -14.007 1.00 91.69 124 LYS A C 1
ATOM 1045 O O . LYS A 1 124 ? -2.156 8.535 -14.981 1.00 91.69 124 LYS A O 1
ATOM 1050 N N . ASN A 1 125 ? -2.466 8.818 -12.776 1.00 93.19 125 ASN A N 1
ATOM 1051 C CA . ASN A 1 125 ? -1.090 9.165 -12.432 1.00 93.19 125 ASN A CA 1
ATOM 1052 C C . ASN A 1 125 ? -0.729 8.574 -11.067 1.00 93.19 125 ASN A C 1
ATOM 1054 O O . ASN A 1 125 ? -1.607 8.347 -10.232 1.00 93.19 125 ASN A O 1
ATOM 1058 N N . PHE A 1 126 ? 0.571 8.426 -10.816 1.00 96.31 126 PHE A N 1
ATOM 1059 C CA . PHE A 1 126 ? 1.089 8.168 -9.475 1.00 96.31 126 PHE A CA 1
ATOM 1060 C C . PHE A 1 126 ? 0.672 9.270 -8.482 1.00 96.31 126 PHE A C 1
ATOM 1062 O O . PHE A 1 126 ? 0.452 10.419 -8.891 1.00 96.31 126 PHE A O 1
ATOM 1069 N N . PRO A 1 127 ? 0.610 8.961 -7.171 1.00 94.94 127 PRO A N 1
ATOM 1070 C CA . PRO A 1 127 ? 0.411 9.967 -6.137 1.00 94.94 127 PRO A CA 1
ATOM 1071 C C . PRO A 1 127 ? 1.407 11.130 -6.250 1.00 94.94 127 PRO A C 1
ATOM 1073 O O . PRO A 1 127 ? 2.530 10.992 -6.744 1.00 94.94 127 PRO A O 1
ATOM 1076 N N . LYS A 1 128 ? 1.017 12.307 -5.758 1.00 92.38 128 LYS A N 1
ATOM 1077 C CA . LYS A 1 128 ? 1.911 13.470 -5.757 1.00 92.38 128 LYS A CA 1
ATOM 1078 C C . LYS A 1 128 ? 3.200 13.142 -4.994 1.00 92.38 128 LYS A C 1
ATOM 1080 O O . LYS A 1 128 ? 3.148 12.585 -3.901 1.00 92.38 128 LYS A O 1
ATOM 1085 N N . ASN A 1 129 ? 4.346 13.510 -5.569 1.00 93.06 129 ASN A N 1
ATOM 1086 C CA . ASN A 1 129 ? 5.680 13.267 -5.008 1.00 93.06 129 ASN A CA 1
ATOM 1087 C C . ASN A 1 129 ? 5.977 11.782 -4.720 1.00 93.06 129 ASN A C 1
ATOM 1089 O O . ASN A 1 129 ? 6.790 11.490 -3.848 1.00 93.06 129 ASN A O 1
ATOM 1093 N N . TYR A 1 130 ? 5.335 10.835 -5.414 1.00 95.94 130 TYR A N 1
ATOM 1094 C CA . TYR A 1 130 ? 5.488 9.402 -5.132 1.00 95.94 130 TYR A CA 1
ATOM 1095 C C . TYR A 1 130 ? 6.946 8.920 -5.197 1.00 95.94 130 TYR A C 1
ATOM 1097 O O . TYR A 1 130 ? 7.409 8.209 -4.303 1.00 95.94 130 TYR A O 1
ATOM 1105 N N . PHE A 1 131 ? 7.677 9.386 -6.213 1.00 96.50 131 PHE A N 1
ATOM 1106 C CA . PHE A 1 131 ? 9.082 9.051 -6.446 1.00 96.50 131 PHE A CA 1
ATOM 1107 C C . PHE A 1 131 ? 10.073 10.045 -5.816 1.00 96.50 131 PHE A C 1
ATOM 1109 O O . PHE A 1 131 ? 11.250 9.751 -5.734 1.00 96.50 131 PHE A O 1
ATOM 1116 N N . ILE A 1 132 ? 9.640 11.205 -5.311 1.00 91.69 132 ILE A N 1
ATOM 1117 C CA . ILE A 1 132 ? 10.550 12.282 -4.851 1.00 91.69 132 ILE A CA 1
ATOM 1118 C C . ILE A 1 132 ? 10.674 12.280 -3.312 1.00 91.69 132 ILE A C 1
ATOM 1120 O O . ILE A 1 132 ? 10.738 13.318 -2.662 1.00 91.69 132 ILE A O 1
ATOM 1124 N N . GLN A 1 133 ? 10.650 11.097 -2.691 1.00 88.25 133 GLN A N 1
ATOM 1125 C CA . GLN A 1 133 ? 10.715 10.916 -1.228 1.00 88.25 133 GLN A CA 1
ATOM 1126 C C . GLN A 1 133 ? 12.091 10.396 -0.782 1.00 88.25 133 GLN A C 1
ATOM 1128 O O . GLN A 1 133 ? 12.182 9.489 0.050 1.00 88.25 133 GLN A O 1
ATOM 1133 N N . GLY A 1 134 ? 13.161 10.937 -1.375 1.00 91.12 134 GLY A N 1
ATOM 1134 C CA . GLY A 1 134 ? 14.535 10.467 -1.170 1.00 91.12 134 GLY A CA 1
ATOM 1135 C C . GLY A 1 134 ? 14.658 8.965 -1.437 1.00 91.12 134 GLY A C 1
ATOM 1136 O O . GLY A 1 134 ? 14.058 8.452 -2.381 1.00 91.12 134 GLY A O 1
ATOM 1137 N N . LYS A 1 135 ? 15.333 8.245 -0.535 1.00 92.94 135 LYS A N 1
ATOM 1138 C CA . LYS A 1 135 ? 15.572 6.796 -0.648 1.00 92.94 135 LYS A CA 1
ATOM 1139 C C . LYS A 1 135 ? 14.302 5.965 -0.880 1.00 92.94 135 LYS A C 1
ATOM 1141 O O . LYS A 1 135 ? 14.315 5.050 -1.692 1.00 92.94 135 LYS A O 1
ATOM 1146 N N . LYS A 1 136 ? 13.179 6.299 -0.226 1.00 93.62 136 LYS A N 1
ATOM 1147 C CA . LYS A 1 136 ? 11.900 5.589 -0.450 1.00 93.62 136 LYS A CA 1
ATOM 1148 C C . LYS A 1 136 ? 11.399 5.756 -1.886 1.00 93.62 136 LYS A C 1
ATOM 1150 O O . LYS A 1 136 ? 10.763 4.866 -2.440 1.00 93.62 136 LYS A O 1
ATOM 1155 N N . GLY A 1 137 ? 11.636 6.930 -2.463 1.00 95.50 137 GLY A N 1
ATOM 1156 C CA . GLY A 1 137 ? 11.298 7.236 -3.844 1.00 95.50 137 GLY A CA 1
ATOM 1157 C C . GLY A 1 137 ? 12.138 6.437 -4.838 1.00 95.50 137 GLY A C 1
ATOM 1158 O O . GLY A 1 137 ? 11.581 5.834 -5.750 1.00 95.50 137 GLY A O 1
ATOM 1159 N N . GLU A 1 138 ? 13.447 6.366 -4.604 1.00 95.31 138 GLU A N 1
ATOM 1160 C CA . GLU A 1 138 ? 14.384 5.551 -5.391 1.00 95.31 138 GLU A CA 1
ATOM 1161 C C . GLU A 1 138 ? 14.044 4.053 -5.313 1.00 95.31 138 GLU A C 1
ATOM 1163 O O . GLU A 1 138 ? 13.970 3.382 -6.341 1.00 95.31 138 GLU A O 1
ATOM 1168 N N . GLU A 1 139 ? 13.733 3.534 -4.118 1.00 96.94 139 GLU A N 1
ATOM 1169 C CA . GLU A 1 139 ? 13.281 2.145 -3.932 1.00 96.94 139 GLU A CA 1
ATOM 1170 C C . GLU A 1 139 ? 11.995 1.852 -4.719 1.00 96.94 139 GLU A C 1
ATOM 1172 O O . GLU A 1 139 ? 11.881 0.808 -5.363 1.00 96.94 139 GLU A O 1
ATOM 1177 N N . ARG A 1 140 ? 11.045 2.798 -4.749 1.00 98.06 140 ARG A N 1
ATOM 1178 C CA . ARG A 1 140 ? 9.842 2.667 -5.582 1.00 98.06 140 ARG A CA 1
ATOM 1179 C C . ARG A 1 140 ? 10.176 2.611 -7.068 1.00 98.06 140 ARG A C 1
ATOM 1181 O O . ARG A 1 140 ? 9.598 1.794 -7.781 1.00 98.06 140 ARG A O 1
ATOM 1188 N N . VAL A 1 141 ? 11.092 3.460 -7.545 1.00 98.06 141 VAL A N 1
ATOM 1189 C CA . VAL A 1 141 ? 11.527 3.406 -8.950 1.00 98.06 141 VAL A CA 1
ATOM 1190 C C . VAL A 1 141 ? 12.139 2.049 -9.260 1.00 98.06 141 VAL A C 1
ATOM 1192 O O . VAL A 1 141 ? 11.737 1.429 -10.243 1.00 98.06 141 VAL A O 1
ATOM 1195 N N . LYS A 1 142 ? 13.031 1.556 -8.394 1.00 98.25 142 LYS A N 1
ATOM 1196 C CA . LYS A 1 142 ? 13.629 0.228 -8.532 1.00 98.25 142 LYS A CA 1
ATOM 1197 C C . LYS A 1 142 ? 12.562 -0.852 -8.688 1.00 98.25 142 LYS A C 1
ATOM 1199 O O . LYS A 1 142 ? 12.581 -1.579 -9.674 1.00 98.25 142 LYS A O 1
ATOM 1204 N N . HIS A 1 143 ? 11.595 -0.916 -7.775 1.00 98.62 143 HIS A N 1
ATOM 1205 C CA . HIS A 1 143 ? 10.540 -1.929 -7.832 1.00 98.62 143 HIS A CA 1
ATOM 1206 C C . HIS A 1 143 ? 9.657 -1.813 -9.081 1.00 98.62 143 HIS A C 1
ATOM 1208 O O . HIS A 1 143 ? 9.310 -2.836 -9.668 1.00 98.62 143 HIS A O 1
ATOM 1214 N N . CYS A 1 144 ? 9.315 -0.596 -9.515 1.00 98.69 144 CYS A N 1
ATOM 1215 C CA . CYS A 1 144 ? 8.554 -0.387 -10.747 1.00 98.69 144 CYS A CA 1
ATOM 1216 C C . CYS A 1 144 ? 9.330 -0.834 -11.994 1.00 98.69 144 CYS A C 1
ATOM 1218 O O . CYS A 1 144 ? 8.751 -1.478 -12.864 1.00 98.69 144 CYS A O 1
ATOM 1220 N N . VAL A 1 145 ? 10.619 -0.491 -12.093 1.00 98.50 145 VAL A N 1
ATOM 1221 C CA . VAL A 1 145 ? 11.456 -0.822 -13.257 1.00 98.50 145 VAL A CA 1
ATOM 1222 C C . VAL A 1 145 ? 11.775 -2.313 -13.301 1.00 98.50 145 VAL A C 1
ATOM 1224 O O . VAL A 1 145 ? 11.659 -2.911 -14.365 1.00 98.50 145 VAL A O 1
ATOM 1227 N N . GLU A 1 146 ? 12.106 -2.936 -12.167 1.00 98.50 146 GLU A N 1
ATOM 1228 C CA . GLU A 1 146 ? 12.272 -4.393 -12.082 1.00 98.50 146 GLU A CA 1
ATOM 1229 C C . GLU A 1 146 ? 11.000 -5.113 -12.542 1.00 98.50 146 GLU A C 1
ATOM 1231 O O . GLU A 1 146 ? 11.073 -5.995 -13.394 1.00 98.50 146 GLU A O 1
ATOM 1236 N N . TYR A 1 147 ? 9.838 -4.688 -12.034 1.00 98.69 147 TYR A N 1
ATOM 1237 C CA . TYR A 1 147 ? 8.552 -5.265 -12.417 1.00 98.69 147 TYR A CA 1
ATOM 1238 C C . TYR A 1 147 ? 8.237 -5.054 -13.905 1.00 98.69 147 TYR A C 1
ATOM 1240 O O . TYR A 1 147 ? 7.776 -5.970 -14.581 1.00 98.69 147 TYR A O 1
ATOM 1248 N N . LEU A 1 148 ? 8.515 -3.864 -14.448 1.00 98.69 148 LEU A N 1
ATOM 1249 C CA . LEU A 1 148 ? 8.347 -3.600 -15.877 1.00 98.69 148 LEU A CA 1
ATOM 1250 C C . LEU A 1 148 ? 9.225 -4.537 -16.719 1.00 98.69 148 LEU A C 1
ATOM 1252 O O . LEU A 1 148 ? 8.730 -5.175 -17.644 1.00 98.69 148 LEU A O 1
ATOM 1256 N N . CYS A 1 149 ? 10.516 -4.626 -16.404 1.00 98.50 149 CYS A N 1
ATOM 1257 C CA . CYS A 1 149 ? 11.461 -5.410 -17.190 1.00 98.50 149 CYS A CA 1
ATOM 1258 C C . CYS A 1 149 ? 11.148 -6.906 -17.130 1.00 98.50 149 CYS A C 1
ATOM 1260 O O . CYS A 1 149 ? 11.023 -7.538 -18.175 1.00 98.50 149 CYS A O 1
ATOM 1262 N N . PHE A 1 150 ? 11.020 -7.473 -15.931 1.00 98.44 150 PHE A N 1
ATOM 1263 C CA . PHE A 1 150 ? 10.950 -8.924 -15.771 1.00 98.44 150 PHE A CA 1
ATOM 1264 C C . PHE A 1 150 ? 9.526 -9.465 -15.879 1.00 98.44 150 PHE A C 1
ATOM 1266 O O . PHE A 1 150 ? 9.304 -10.447 -16.581 1.00 98.44 150 PHE A O 1
ATOM 1273 N N . ASP A 1 151 ? 8.560 -8.831 -15.215 1.00 98.25 151 ASP A N 1
ATOM 1274 C CA . ASP A 1 151 ? 7.201 -9.367 -15.115 1.00 98.25 151 ASP A CA 1
ATOM 1275 C C . ASP A 1 151 ? 6.298 -8.915 -16.270 1.00 98.25 151 ASP A C 1
ATOM 1277 O O . ASP A 1 151 ? 5.442 -9.676 -16.716 1.00 98.25 151 ASP A O 1
ATOM 1281 N N . VAL A 1 152 ? 6.459 -7.677 -16.753 1.00 98.12 152 VAL A N 1
ATOM 1282 C CA . VAL A 1 152 ? 5.592 -7.115 -17.807 1.00 98.12 152 VAL A CA 1
ATOM 1283 C C . VAL A 1 152 ? 6.160 -7.358 -19.204 1.00 98.12 152 VAL A C 1
ATOM 1285 O O . VAL A 1 152 ? 5.423 -7.778 -20.094 1.00 98.12 152 VAL A O 1
ATOM 1288 N N . LEU A 1 153 ? 7.451 -7.086 -19.411 1.00 98.06 153 LEU A N 1
ATOM 1289 C CA . LEU A 1 153 ? 8.105 -7.191 -20.722 1.00 98.06 153 LEU A CA 1
ATOM 1290 C C . LEU A 1 153 ? 8.815 -8.531 -20.949 1.00 98.06 153 LEU A C 1
ATOM 1292 O O . LEU A 1 153 ? 9.156 -8.846 -22.088 1.00 98.06 153 LEU A O 1
ATOM 1296 N N . GLY A 1 154 ? 9.056 -9.311 -19.890 1.00 98.00 154 GLY A N 1
ATOM 1297 C CA . GLY A 1 154 ? 9.757 -10.593 -19.983 1.00 98.00 154 GLY A CA 1
ATOM 1298 C C . GLY A 1 154 ? 11.211 -10.469 -20.449 1.00 98.00 154 GLY A C 1
ATOM 1299 O O . GLY A 1 154 ? 11.733 -11.387 -21.080 1.00 98.00 154 GLY A O 1
ATOM 1300 N N . PHE A 1 155 ? 11.863 -9.333 -20.194 1.00 98.00 155 PHE A N 1
ATOM 1301 C CA . PHE A 1 155 ? 13.262 -9.119 -20.554 1.00 98.00 155 PHE A CA 1
ATOM 1302 C C . PHE A 1 155 ? 14.183 -10.023 -19.739 1.00 98.00 155 PHE A C 1
ATOM 1304 O O . PHE A 1 155 ? 14.013 -10.191 -18.529 1.00 98.00 155 PHE A O 1
ATOM 1311 N N . SER A 1 156 ? 15.222 -10.541 -20.391 1.00 96.62 156 SER A N 1
ATOM 1312 C CA . SER A 1 156 ? 16.394 -11.037 -19.674 1.00 96.62 156 SER A CA 1
ATOM 1313 C C . SER A 1 156 ? 17.254 -9.862 -19.189 1.00 96.62 156 SER A C 1
ATOM 1315 O O . SER A 1 156 ? 17.066 -8.717 -19.604 1.00 96.62 156 SER A O 1
ATOM 1317 N N . LYS A 1 157 ? 18.235 -10.117 -18.316 1.00 95.19 157 LYS A N 1
ATOM 1318 C CA . LYS A 1 157 ? 19.151 -9.058 -17.856 1.00 95.19 157 LYS A CA 1
ATOM 1319 C C . LYS A 1 157 ? 19.908 -8.411 -19.025 1.00 95.19 157 LYS A C 1
ATOM 1321 O O . LYS A 1 157 ? 20.055 -7.196 -19.086 1.00 95.19 157 LYS A O 1
ATOM 1326 N N . GLU A 1 158 ? 20.330 -9.209 -20.001 1.00 94.12 158 GLU A N 1
ATOM 1327 C CA . GLU A 1 158 ? 21.102 -8.759 -21.166 1.00 94.12 158 GLU A CA 1
ATOM 1328 C C . GLU A 1 158 ? 20.292 -7.854 -22.105 1.00 94.12 158 GLU A C 1
ATOM 1330 O O . GLU A 1 158 ? 20.865 -7.042 -22.838 1.00 94.12 158 GLU A O 1
ATOM 1335 N N . ASP A 1 159 ? 18.965 -7.994 -22.080 1.00 95.88 159 ASP A N 1
ATOM 1336 C CA . ASP A 1 159 ? 18.039 -7.197 -22.874 1.00 95.88 159 ASP A CA 1
ATOM 1337 C C . ASP A 1 159 ? 17.856 -5.786 -22.315 1.00 95.88 159 ASP A C 1
ATOM 1339 O O . ASP A 1 159 ? 17.712 -4.844 -23.092 1.00 95.88 159 ASP A O 1
ATOM 1343 N N . ILE A 1 160 ? 17.885 -5.619 -20.989 1.00 96.94 160 ILE A N 1
ATOM 1344 C CA . ILE A 1 160 ? 17.577 -4.352 -20.308 1.00 96.94 160 ILE A CA 1
ATOM 1345 C C . ILE A 1 160 ? 18.352 -3.158 -20.888 1.00 96.94 160 ILE A C 1
ATOM 1347 O O . ILE A 1 160 ? 17.697 -2.209 -21.320 1.00 96.94 160 ILE A O 1
ATOM 1351 N N . PRO A 1 161 ? 19.699 -3.163 -20.965 1.00 95.81 161 PRO A N 1
ATOM 1352 C CA . PRO A 1 161 ? 20.444 -1.994 -21.440 1.00 95.81 161 PRO A CA 1
ATOM 1353 C C . PRO A 1 161 ? 20.229 -1.684 -22.931 1.00 95.81 161 PRO A C 1
ATOM 1355 O O . PRO A 1 161 ? 20.474 -0.556 -23.352 1.00 95.81 161 PRO A O 1
ATOM 1358 N N . LYS A 1 162 ? 19.759 -2.656 -23.728 1.00 94.31 162 LYS A N 1
ATOM 1359 C CA . LYS A 1 162 ? 19.556 -2.517 -25.182 1.00 94.31 162 LYS A CA 1
ATOM 1360 C C . LYS A 1 162 ? 18.117 -2.180 -25.554 1.00 94.31 162 LYS A C 1
ATOM 1362 O O . LYS A 1 162 ? 17.876 -1.481 -26.533 1.00 94.31 162 LYS A O 1
ATOM 1367 N N . LYS A 1 163 ? 17.163 -2.741 -24.810 1.00 96.75 163 LYS A N 1
ATOM 1368 C CA . LYS A 1 163 ? 15.737 -2.700 -25.132 1.00 96.75 163 LYS A CA 1
ATOM 1369 C C . LYS A 1 163 ? 14.964 -1.736 -24.256 1.00 96.75 163 LYS A C 1
ATOM 1371 O O . LYS A 1 163 ? 13.957 -1.234 -24.726 1.00 96.75 163 LYS A O 1
ATOM 1376 N N . LEU A 1 164 ? 15.372 -1.456 -23.015 1.00 97.56 164 LEU A N 1
ATOM 1377 C CA . LEU A 1 164 ? 14.648 -0.489 -22.191 1.00 97.56 164 LEU A CA 1
ATOM 1378 C C . LEU A 1 164 ? 14.972 0.931 -22.679 1.00 97.56 164 LEU A C 1
ATOM 1380 O O . LEU A 1 164 ? 16.081 1.425 -22.485 1.00 97.56 164 LEU A O 1
ATOM 1384 N N . THR A 1 165 ? 13.995 1.594 -23.301 1.00 97.06 165 THR A N 1
ATOM 1385 C CA . THR A 1 165 ? 14.141 2.943 -23.874 1.00 97.06 165 THR A CA 1
ATOM 1386 C C . THR A 1 165 ? 13.216 3.967 -23.202 1.00 97.06 165 THR A C 1
ATOM 1388 O O . THR A 1 165 ? 12.242 3.587 -22.539 1.00 97.06 165 THR A O 1
ATOM 1391 N N . PRO A 1 166 ? 13.451 5.284 -23.380 1.00 97.12 166 PRO A N 1
ATOM 1392 C CA . PRO A 1 166 ? 12.524 6.316 -22.911 1.00 97.12 166 PRO A CA 1
ATOM 1393 C C . PRO A 1 166 ? 11.110 6.182 -23.495 1.00 97.12 166 PRO A C 1
ATOM 1395 O O . PRO A 1 166 ? 10.137 6.574 -22.844 1.00 97.12 166 PRO A O 1
ATOM 1398 N N . GLU A 1 167 ? 10.983 5.646 -24.711 1.00 97.81 167 GLU A N 1
ATOM 1399 C CA . GLU A 1 167 ? 9.710 5.378 -25.383 1.00 97.81 167 GLU A CA 1
ATOM 1400 C C . GLU A 1 167 ? 8.940 4.273 -24.661 1.00 97.81 167 GLU A C 1
ATOM 1402 O O . GLU A 1 167 ? 7.769 4.478 -24.344 1.00 97.81 167 GLU A O 1
ATOM 1407 N N . ILE A 1 168 ? 9.612 3.177 -24.290 1.00 98.00 168 ILE A N 1
ATOM 1408 C CA . ILE A 1 168 ? 9.014 2.114 -23.471 1.00 98.00 168 ILE A CA 1
ATOM 1409 C C . ILE A 1 168 ? 8.622 2.659 -22.098 1.00 98.00 168 ILE A C 1
ATOM 1411 O O . ILE A 1 168 ? 7.491 2.465 -21.658 1.00 98.00 168 ILE A O 1
ATOM 1415 N N . LEU A 1 169 ? 9.479 3.441 -21.432 1.00 98.00 169 LEU A N 1
ATOM 1416 C CA . LEU A 1 169 ? 9.076 4.071 -20.170 1.00 98.00 169 LEU A CA 1
ATOM 1417 C C . LEU A 1 169 ? 7.847 4.974 -20.345 1.00 98.00 169 LEU A C 1
ATOM 1419 O O . LEU A 1 169 ? 7.021 5.071 -19.441 1.00 98.00 169 LEU A O 1
ATOM 1423 N N . LYS A 1 170 ? 7.699 5.657 -21.485 1.00 97.31 170 LYS A N 1
ATOM 1424 C CA . LYS A 1 170 ? 6.521 6.488 -21.772 1.00 97.31 170 LYS A CA 1
ATOM 1425 C C . LYS A 1 170 ? 5.267 5.643 -21.957 1.00 97.31 170 LYS A C 1
ATOM 1427 O O . LYS A 1 170 ? 4.241 5.972 -21.362 1.00 97.31 170 LYS A O 1
ATOM 1432 N N . GLU A 1 171 ? 5.360 4.598 -22.771 1.00 97.56 171 GLU A N 1
ATOM 1433 C CA . GLU A 1 171 ? 4.278 3.655 -23.053 1.00 97.56 171 GLU A CA 1
ATOM 1434 C C . GLU A 1 171 ? 3.758 3.024 -21.758 1.00 97.56 171 GLU A C 1
ATOM 1436 O O . GLU A 1 171 ? 2.567 3.101 -21.456 1.00 97.56 171 GLU A O 1
ATOM 1441 N N . TYR A 1 172 ? 4.678 2.569 -20.908 1.00 98.00 172 TYR A N 1
ATOM 1442 C CA . TYR A 1 172 ? 4.387 1.927 -19.628 1.00 98.00 172 TYR A CA 1
ATOM 1443 C C . TYR A 1 172 ? 4.355 2.908 -18.444 1.00 98.00 172 TYR A C 1
ATOM 1445 O O . TYR A 1 172 ? 4.585 2.526 -17.296 1.00 98.00 172 TYR A O 1
ATOM 1453 N N . LYS A 1 173 ? 4.050 4.187 -18.713 1.00 97.25 173 LYS A N 1
ATOM 1454 C CA . LYS A 1 173 ? 3.742 5.248 -17.729 1.00 97.25 173 LYS A CA 1
ATOM 1455 C C . LYS A 1 173 ? 4.838 5.562 -16.688 1.00 97.25 173 LYS A C 1
ATOM 1457 O O . LYS A 1 173 ? 4.571 6.266 -15.715 1.00 97.25 173 LYS A O 1
ATOM 1462 N N . LEU A 1 174 ? 6.077 5.123 -16.895 1.00 97.69 174 LEU A N 1
ATOM 1463 C CA . LEU A 1 174 ? 7.234 5.400 -16.034 1.00 97.69 174 LEU A CA 1
ATOM 1464 C C . LEU A 1 174 ? 8.137 6.540 -16.517 1.00 97.69 174 LEU A C 1
ATOM 1466 O O . LEU A 1 174 ? 9.052 6.908 -15.789 1.00 97.69 174 LEU A O 1
ATOM 1470 N N . LYS A 1 175 ? 7.877 7.185 -17.665 1.00 96.56 175 LYS A N 1
ATOM 1471 C CA . LYS A 1 175 ? 8.708 8.314 -18.152 1.00 96.56 175 LYS A CA 1
ATOM 1472 C C . LYS A 1 175 ? 8.905 9.430 -17.115 1.00 96.56 175 LYS A C 1
ATOM 1474 O O . LYS A 1 175 ? 9.916 10.123 -17.147 1.00 96.56 175 LYS A O 1
ATOM 1479 N N . ILE A 1 176 ? 7.974 9.585 -16.172 1.00 95.06 176 ILE A N 1
ATOM 1480 C CA . ILE A 1 176 ? 8.091 10.535 -15.060 1.00 95.06 176 ILE A CA 1
ATOM 1481 C C . ILE A 1 176 ? 9.401 10.389 -14.271 1.00 95.06 176 ILE A C 1
ATOM 1483 O O . ILE A 1 176 ? 9.922 11.404 -13.825 1.00 95.06 176 ILE A O 1
ATOM 1487 N N . VAL A 1 177 ? 9.970 9.184 -14.140 1.00 96.12 177 VAL A N 1
ATOM 1488 C CA . VAL A 1 177 ? 11.199 8.975 -13.352 1.00 96.12 177 VAL A CA 1
ATOM 1489 C C . VAL A 1 177 ? 12.411 9.673 -13.981 1.00 96.12 177 VAL A C 1
ATOM 1491 O O . VAL A 1 177 ? 13.211 10.264 -13.260 1.00 96.12 177 VAL A O 1
ATOM 1494 N N . LEU A 1 178 ? 12.493 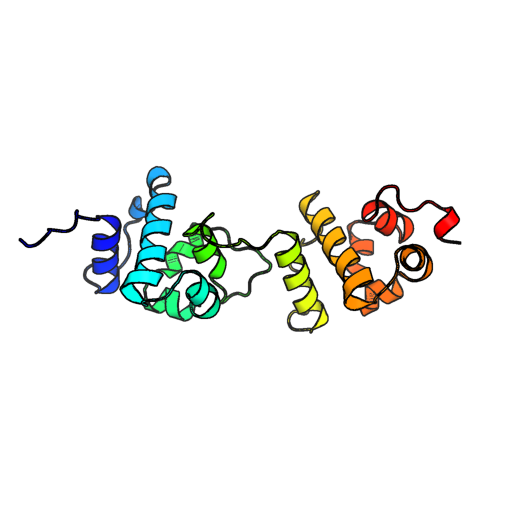9.712 -15.317 1.00 95.56 178 LEU A N 1
ATOM 1495 C CA . LEU A 1 178 ? 13.525 10.465 -16.045 1.00 95.56 178 LEU A CA 1
ATOM 1496 C C . LEU A 1 178 ? 13.324 11.983 -15.949 1.00 95.56 178 LEU A C 1
ATOM 1498 O O . LEU A 1 178 ? 14.252 12.755 -16.126 1.00 95.56 178 LEU A O 1
ATOM 1502 N N . ASN A 1 179 ? 12.100 12.438 -15.689 1.00 91.12 179 ASN A N 1
ATOM 1503 C CA . ASN A 1 179 ? 11.827 13.869 -15.589 1.00 91.12 179 ASN A CA 1
ATOM 1504 C C . ASN A 1 179 ? 12.118 14.424 -14.188 1.00 91.12 179 ASN A C 1
ATOM 1506 O O . ASN A 1 179 ? 12.193 15.640 -14.029 1.00 91.12 179 ASN A O 1
ATOM 1510 N N . VAL A 1 180 ? 12.192 13.561 -13.169 1.00 92.06 180 VAL A N 1
ATOM 1511 C CA . VAL A 1 180 ? 12.204 13.990 -11.759 1.00 92.06 180 VAL A CA 1
ATOM 1512 C C . VAL A 1 180 ? 13.386 13.474 -10.944 1.00 92.06 180 VAL A C 1
ATOM 1514 O O . VAL A 1 180 ? 13.659 14.057 -9.899 1.00 92.06 180 VAL A O 1
ATOM 1517 N N . LEU A 1 181 ? 14.065 12.406 -11.376 1.00 93.56 181 LEU A N 1
ATOM 1518 C CA . LEU A 1 181 ? 15.146 11.778 -10.602 1.00 93.56 181 LEU A CA 1
ATOM 1519 C C . LEU A 1 181 ? 16.405 11.477 -11.412 1.00 93.56 181 LEU A C 1
ATOM 1521 O O . LEU A 1 181 ? 17.495 11.650 -10.884 1.00 93.56 181 LEU A O 1
ATOM 1525 N N . TYR A 1 182 ? 16.264 11.023 -12.657 1.00 94.94 182 TYR A N 1
ATOM 1526 C CA . TYR A 1 182 ? 17.386 10.477 -13.424 1.00 94.94 182 TYR A CA 1
ATOM 1527 C C . TYR A 1 182 ? 17.685 11.304 -14.666 1.00 94.94 182 TYR A C 1
ATOM 1529 O O . TYR A 1 182 ? 16.771 11.688 -15.390 1.00 94.94 182 TYR A O 1
ATOM 1537 N N . LEU A 1 183 ? 18.967 11.528 -14.952 1.00 92.69 183 LEU A N 1
ATOM 1538 C CA . LEU A 1 183 ? 19.406 12.367 -16.073 1.00 92.69 183 LEU A CA 1
ATOM 1539 C C . LEU A 1 183 ? 19.371 11.637 -17.424 1.00 92.69 183 LEU A C 1
ATOM 1541 O O . LEU A 1 183 ? 19.366 12.274 -18.477 1.00 92.69 183 LEU A O 1
ATOM 1545 N N . SER A 1 184 ? 19.390 10.302 -17.415 1.00 95.25 184 SER A N 1
ATOM 1546 C CA . SER A 1 184 ? 19.423 9.475 -18.627 1.00 95.25 184 SER A CA 1
ATOM 1547 C C . SER A 1 184 ? 18.957 8.038 -18.364 1.00 95.25 184 SER A C 1
ATOM 1549 O O . SER A 1 184 ? 18.816 7.622 -17.215 1.00 95.25 184 SER A O 1
ATOM 1551 N N . MET A 1 185 ? 18.763 7.249 -19.430 1.00 96.31 185 MET A N 1
ATOM 1552 C CA . MET A 1 185 ? 18.517 5.802 -19.305 1.00 96.31 185 MET A CA 1
ATOM 1553 C C . MET A 1 185 ? 19.682 5.065 -18.650 1.00 96.31 185 MET A C 1
ATOM 1555 O O . MET A 1 185 ? 19.453 4.154 -17.862 1.00 96.31 185 MET A O 1
ATOM 1559 N N . PHE A 1 186 ? 20.916 5.469 -18.960 1.00 95.69 186 PHE A N 1
ATOM 1560 C CA . PHE A 1 186 ? 22.115 4.900 -18.351 1.00 95.69 186 PHE A CA 1
ATOM 1561 C C . PHE A 1 186 ? 22.100 5.095 -16.830 1.00 95.69 186 PHE A C 1
ATOM 1563 O O . PHE A 1 186 ? 22.246 4.130 -16.085 1.00 95.69 186 PHE A O 1
ATOM 1570 N N . ASP A 1 187 ? 21.843 6.325 -16.382 1.00 96.12 187 ASP A N 1
ATOM 1571 C CA . ASP A 1 187 ? 21.729 6.692 -14.963 1.00 96.12 187 ASP A CA 1
ATOM 1572 C C . ASP A 1 187 ? 20.621 5.892 -14.251 1.00 96.12 187 ASP A C 1
ATOM 1574 O O . ASP A 1 187 ? 20.865 5.230 -13.244 1.00 96.12 187 ASP A O 1
ATOM 1578 N N . LEU A 1 188 ? 19.423 5.831 -14.844 1.00 97.44 188 LEU A N 1
ATOM 1579 C CA . LEU A 1 188 ? 18.320 5.023 -14.317 1.00 97.44 188 LEU A CA 1
ATOM 1580 C C . LEU A 1 188 ? 18.691 3.539 -14.175 1.00 97.44 188 LEU A C 1
ATOM 1582 O O . LEU A 1 188 ? 18.513 2.953 -13.109 1.00 97.44 188 LEU A O 1
ATOM 1586 N N . ILE A 1 189 ? 19.175 2.910 -15.248 1.00 97.56 189 ILE A N 1
ATOM 1587 C CA . ILE A 1 189 ? 19.424 1.462 -15.273 1.00 97.56 189 ILE A CA 1
ATOM 1588 C C . ILE A 1 189 ? 20.560 1.093 -14.317 1.00 97.56 189 ILE A C 1
AT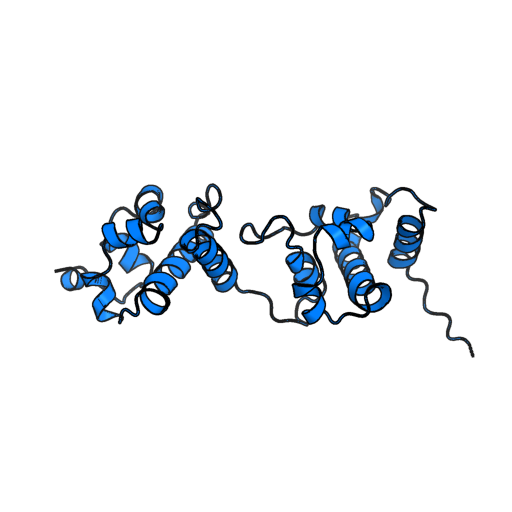OM 1590 O O . ILE A 1 189 ? 20.428 0.130 -13.565 1.00 97.56 189 ILE A O 1
ATOM 1594 N N . THR A 1 190 ? 21.643 1.869 -14.289 1.00 96.25 190 THR A N 1
ATOM 1595 C CA . THR A 1 190 ? 22.768 1.618 -13.372 1.00 96.25 190 THR A CA 1
ATOM 1596 C C . THR A 1 190 ? 22.420 1.892 -11.909 1.00 96.25 190 THR A C 1
ATOM 1598 O O . THR A 1 190 ? 22.959 1.226 -11.027 1.00 96.25 190 THR A O 1
ATOM 1601 N N . SER A 1 191 ? 21.476 2.797 -11.632 1.00 95.62 191 SER A N 1
ATOM 1602 C CA . SER A 1 191 ? 20.929 2.997 -10.285 1.00 95.62 191 SER A CA 1
ATOM 1603 C C . SER A 1 191 ? 20.054 1.823 -9.828 1.00 95.62 191 SER A C 1
ATOM 1605 O O . SER A 1 191 ? 20.179 1.357 -8.693 1.00 95.62 191 SER A O 1
ATOM 1607 N N . VAL A 1 192 ? 19.183 1.316 -10.707 1.00 97.06 192 VAL A N 1
ATOM 1608 C CA . VAL A 1 192 ? 18.272 0.198 -10.405 1.00 97.06 192 VAL A CA 1
ATOM 1609 C C . VAL A 1 192 ? 19.030 -1.131 -10.282 1.00 97.06 192 VAL A C 1
ATOM 1611 O O . VAL A 1 192 ? 18.720 -1.935 -9.398 1.00 97.06 192 VAL A O 1
ATOM 1614 N N . PHE A 1 193 ? 20.048 -1.335 -11.123 1.00 96.38 193 PHE A N 1
ATOM 1615 C CA . PHE A 1 193 ? 20.859 -2.553 -11.218 1.00 96.38 193 PHE A CA 1
ATOM 1616 C C . PHE A 1 193 ? 22.349 -2.252 -10.958 1.00 96.38 193 PHE A C 1
ATOM 1618 O O . PHE A 1 193 ? 23.174 -2.294 -11.878 1.00 96.38 193 PHE A O 1
ATOM 1625 N N . PRO A 1 194 ? 22.718 -1.914 -9.710 1.00 94.75 194 PRO A N 1
ATOM 1626 C CA . PRO A 1 194 ? 24.069 -1.472 -9.389 1.00 94.75 194 PRO A CA 1
ATOM 1627 C C . PRO A 1 194 ? 25.098 -2.583 -9.618 1.00 94.75 194 PRO A C 1
ATOM 1629 O O . PRO A 1 194 ? 24.959 -3.688 -9.098 1.00 94.75 194 PRO A O 1
ATOM 1632 N N . GLY A 1 195 ? 26.152 -2.264 -10.373 1.00 93.56 195 GLY A N 1
ATOM 1633 C CA . GLY A 1 195 ? 27.258 -3.180 -10.676 1.00 93.56 195 GLY A CA 1
ATOM 1634 C C . GLY A 1 195 ? 26.981 -4.198 -11.788 1.00 93.56 195 GLY A C 1
ATOM 1635 O O . GLY A 1 195 ? 27.891 -4.936 -12.148 1.00 93.56 195 GLY A O 1
ATOM 1636 N N . GLU A 1 196 ? 25.769 -4.226 -12.346 1.00 94.06 196 GLU A N 1
ATOM 1637 C CA . GLU A 1 196 ? 25.380 -5.188 -13.392 1.00 94.06 196 GLU A CA 1
ATOM 1638 C C . GLU A 1 196 ? 25.711 -4.685 -14.808 1.00 94.06 196 GLU A C 1
ATOM 1640 O O . GLU A 1 196 ? 25.949 -5.486 -15.710 1.00 94.06 196 GLU A O 1
ATOM 1645 N N . TYR A 1 197 ? 25.747 -3.362 -15.015 1.00 94.25 197 TYR A N 1
ATOM 1646 C CA . TYR A 1 197 ? 25.957 -2.755 -16.333 1.00 94.25 197 TYR A CA 1
ATOM 1647 C C . TYR A 1 197 ? 26.961 -1.597 -16.294 1.00 94.25 197 TYR A C 1
ATOM 1649 O O . TYR A 1 197 ? 27.028 -0.839 -15.325 1.00 94.25 197 TYR A O 1
ATOM 1657 N N . ASP A 1 198 ? 27.697 -1.431 -17.391 1.00 90.19 198 ASP A N 1
ATOM 1658 C CA . ASP A 1 198 ? 28.593 -0.314 -17.676 1.00 90.19 198 ASP A CA 1
ATOM 1659 C C . ASP A 1 198 ? 28.266 0.336 -19.035 1.00 90.19 198 ASP A C 1
ATOM 1661 O O . ASP A 1 198 ? 27.327 -0.049 -19.732 1.00 90.19 198 ASP A O 1
ATOM 1665 N N . SER A 1 199 ? 29.032 1.355 -19.431 1.00 87.00 199 SER A N 1
ATOM 1666 C CA . SER A 1 199 ? 28.783 2.118 -20.664 1.00 87.00 199 SER A CA 1
ATOM 1667 C C . SER A 1 199 ? 28.884 1.298 -21.957 1.00 87.00 199 SER A C 1
ATOM 1669 O O . SER A 1 199 ? 28.357 1.717 -22.988 1.00 87.00 199 SER A O 1
ATOM 1671 N N . LYS A 1 200 ? 29.540 0.132 -21.945 1.00 89.25 200 LYS A N 1
ATOM 1672 C CA . LYS A 1 200 ? 29.667 -0.750 -23.114 1.00 89.25 200 LYS A CA 1
ATOM 1673 C C . LYS A 1 200 ? 28.390 -1.543 -23.368 1.00 89.25 200 LYS A C 1
ATOM 1675 O O . LYS A 1 200 ? 28.174 -1.946 -24.506 1.00 89.25 200 LYS A O 1
ATOM 1680 N N . ASN A 1 201 ? 27.551 -1.749 -22.349 1.00 91.00 201 ASN A N 1
ATOM 1681 C CA . ASN A 1 201 ? 26.292 -2.483 -22.497 1.00 91.00 201 ASN A CA 1
ATOM 1682 C C . ASN A 1 201 ? 25.226 -1.719 -23.303 1.00 91.00 201 ASN A C 1
ATOM 1684 O O . ASN A 1 201 ? 24.288 -2.345 -23.787 1.00 91.00 201 ASN A O 1
ATOM 1688 N N . PHE A 1 202 ? 25.373 -0.398 -23.449 1.00 86.06 202 PHE A N 1
ATOM 1689 C CA . PHE A 1 202 ? 24.391 0.511 -24.062 1.00 86.06 202 PHE A CA 1
ATOM 1690 C C . PHE A 1 202 ? 24.734 0.893 -25.513 1.00 86.06 202 PHE A C 1
ATOM 1692 O O . PHE A 1 202 ? 24.223 1.889 -26.025 1.00 86.06 202 PHE A O 1
ATOM 1699 N N . LYS A 1 203 ? 25.646 0.149 -26.150 1.00 64.62 203 LYS A N 1
ATOM 1700 C CA . LYS A 1 203 ? 26.065 0.352 -27.542 1.00 64.62 203 LYS A CA 1
ATOM 1701 C C . LYS A 1 203 ? 25.293 -0.526 -28.514 1.00 64.62 203 LYS A C 1
ATOM 1703 O O . LYS A 1 203 ? 24.995 -1.686 -28.147 1.00 64.62 203 LYS A O 1
#

Secondary structure (DSSP, 8-state):
--------HHHHHHHHHHHTSSSS--GGGG-HHHHHHHHHHHHHIIIIIIS---HHHHHHH-BHHHHHHTT-GGGGGTSPPPTTS-TTB-HHHHHHHTBTTBPPPPHHHHHHHHHHHHHTTSSSSPPTTSS-STHHHHHHHHHHHHIIIIIIS---TTTHHHH--HHHHHHTT-THHHHHT-SSHHHHHHHHSTTT--GGGG-

Foldseek 3Di:
DPPPPPDDPLVVQLVCCLVVVDVADDPCSCPPVCNLVSLLVVVCCCACVVVVHDLVRCQVPPWQVSCVNSPNNVNCVVFPDPPLDDPTGPNSSSCSNCPPVDDDQDLLNSLVSSLVCCQVVVDVAHPVCCLVPPPSNLVSLLSNLCCCQCVVVNHDLLCQLAPDACVSCVNSVNVVCCVRPAVHSQRSVCSSVPPSDDPVSND